Protein AF-A0A150PBJ7-F1 (afdb_monomer_lite)

Structure (mmCIF, N/CA/C/O backbone):
data_AF-A0A150PBJ7-F1
#
_entry.id   AF-A0A150PBJ7-F1
#
loop_
_atom_site.group_PDB
_atom_site.id
_atom_site.type_symbol
_atom_site.label_atom_id
_atom_site.label_alt_id
_atom_site.label_comp_id
_atom_site.label_asym_id
_atom_site.label_entity_id
_atom_site.label_seq_id
_atom_site.pdbx_PDB_ins_code
_atom_site.Cartn_x
_atom_site.Cartn_y
_atom_site.Cartn_z
_atom_site.occupancy
_atom_site.B_iso_or_equiv
_atom_site.auth_seq_id
_atom_site.auth_comp_id
_atom_site.auth_asym_id
_atom_site.auth_atom_id
_atom_site.pdbx_PDB_model_num
ATOM 1 N N . ARG A 1 1 ? 1.818 -7.984 -18.832 1.00 51.81 1 ARG A N 1
ATOM 2 C CA . ARG A 1 1 ? 1.246 -9.352 -18.862 1.00 51.81 1 ARG A CA 1
ATOM 3 C C . ARG A 1 1 ? 1.728 -10.242 -20.002 1.00 51.81 1 ARG A C 1
ATOM 5 O O . ARG A 1 1 ? 2.233 -11.305 -19.689 1.00 51.81 1 ARG A O 1
ATOM 12 N N . ILE A 1 2 ? 1.579 -9.884 -21.290 1.00 52.47 2 ILE A N 1
ATOM 13 C CA . ILE A 1 2 ? 2.022 -10.787 -22.382 1.00 52.47 2 ILE A CA 1
ATOM 14 C C . ILE A 1 2 ? 3.536 -11.050 -22.308 1.00 52.47 2 ILE A C 1
ATOM 16 O O . ILE A 1 2 ? 3.944 -12.197 -22.386 1.00 52.47 2 ILE A O 1
ATOM 20 N N . LEU A 1 3 ? 4.354 -10.015 -22.086 1.00 49.56 3 LEU A N 1
ATOM 21 C CA . LEU A 1 3 ? 5.815 -10.153 -21.966 1.00 49.56 3 LEU A CA 1
ATOM 22 C C . LEU A 1 3 ? 6.251 -10.906 -20.695 1.00 49.56 3 LEU A C 1
ATOM 24 O O . LEU A 1 3 ? 7.188 -11.695 -20.736 1.00 49.56 3 LEU A O 1
ATOM 28 N N . ASP A 1 4 ? 5.526 -10.722 -19.593 1.00 47.16 4 ASP A N 1
ATOM 29 C CA . ASP A 1 4 ? 5.814 -11.373 -18.304 1.00 47.16 4 ASP A CA 1
ATOM 30 C C . ASP A 1 4 ? 5.471 -12.866 -18.358 1.00 47.16 4 ASP A C 1
ATOM 32 O O . ASP A 1 4 ? 6.216 -13.699 -17.853 1.00 47.16 4 ASP A O 1
ATOM 36 N N . GLY A 1 5 ? 4.400 -13.220 -19.078 1.00 48.44 5 GLY A N 1
ATOM 37 C CA . GLY A 1 5 ? 4.030 -14.606 -19.374 1.00 48.44 5 GLY A CA 1
ATOM 38 C C . GLY A 1 5 ? 5.041 -15.360 -20.247 1.00 48.44 5 GLY A C 1
ATOM 39 O O . GLY A 1 5 ? 4.949 -16.580 -20.342 1.00 48.44 5 GLY A O 1
ATOM 40 N N . TYR A 1 6 ? 6.009 -14.661 -20.852 1.00 53.09 6 TYR A N 1
ATOM 41 C CA . TYR A 1 6 ? 7.124 -15.250 -21.599 1.00 53.09 6 TYR A CA 1
ATOM 42 C C . TYR A 1 6 ? 8.447 -15.303 -20.804 1.00 53.09 6 TYR A C 1
ATOM 44 O O . TYR A 1 6 ? 9.433 -15.826 -21.319 1.00 53.09 6 TYR A O 1
ATOM 52 N N . GLY A 1 7 ? 8.492 -14.798 -19.563 1.00 48.84 7 GLY A N 1
ATOM 53 C CA . GLY A 1 7 ? 9.686 -14.856 -18.707 1.00 48.84 7 GLY A CA 1
ATOM 54 C C . GLY A 1 7 ? 10.755 -13.779 -18.964 1.00 48.84 7 GLY A C 1
ATOM 55 O O . GLY A 1 7 ? 11.888 -13.943 -18.515 1.00 48.84 7 GLY A O 1
ATOM 56 N N . ASP A 1 8 ? 10.435 -12.675 -19.655 1.00 55.75 8 ASP A N 1
ATOM 57 C CA . ASP A 1 8 ? 11.372 -11.553 -19.870 1.00 55.75 8 ASP A CA 1
ATOM 58 C C . ASP A 1 8 ? 11.210 -10.429 -18.823 1.00 55.75 8 ASP A C 1
ATOM 60 O O . ASP A 1 8 ? 10.858 -9.285 -19.128 1.00 55.75 8 ASP A O 1
ATOM 64 N N . GLU A 1 9 ? 11.516 -10.743 -17.560 1.00 56.50 9 GLU A N 1
ATOM 65 C CA . GLU A 1 9 ? 11.548 -9.773 -16.445 1.00 56.50 9 GLU A CA 1
ATOM 66 C C . GLU A 1 9 ? 12.502 -8.589 -16.725 1.00 56.50 9 GLU A C 1
ATOM 68 O O . GLU A 1 9 ? 12.275 -7.442 -16.318 1.00 56.50 9 GLU A O 1
ATOM 73 N N . LYS A 1 10 ? 13.573 -8.840 -17.493 1.00 55.34 10 LYS A N 1
ATOM 74 C CA . LYS A 1 10 ? 14.560 -7.821 -17.881 1.00 55.34 10 LYS A CA 1
ATOM 75 C C . LYS A 1 10 ? 14.003 -6.860 -18.935 1.00 55.34 10 LYS A C 1
ATOM 77 O O . LYS A 1 10 ? 14.319 -5.671 -18.900 1.00 55.34 10 LYS A O 1
ATOM 82 N N . GLY A 1 11 ? 13.178 -7.337 -19.862 1.00 55.97 11 GLY A N 1
ATOM 83 C CA . GLY A 1 11 ? 12.482 -6.525 -20.861 1.00 55.97 11 GLY A CA 1
ATOM 84 C C . GLY A 1 11 ? 11.444 -5.603 -20.244 1.00 55.97 11 GLY A C 1
ATOM 85 O O . GLY A 1 11 ? 11.401 -4.422 -20.597 1.00 55.97 11 GLY A O 1
ATOM 86 N N . ALA A 1 12 ? 10.689 -6.107 -19.267 1.00 55.94 12 ALA A N 1
ATOM 87 C CA . ALA A 1 12 ? 9.765 -5.310 -18.470 1.00 55.94 12 ALA A CA 1
ATOM 88 C C . ALA A 1 12 ? 10.481 -4.187 -17.702 1.00 55.94 12 ALA A C 1
ATOM 90 O O . ALA A 1 12 ? 10.093 -3.022 -17.805 1.00 55.94 12 ALA A O 1
ATOM 91 N N . THR A 1 13 ? 11.590 -4.511 -17.029 1.00 62.16 13 THR A N 1
ATOM 92 C CA . THR A 1 13 ? 12.415 -3.524 -16.312 1.00 62.16 13 THR A CA 1
ATOM 93 C C . THR A 1 13 ? 12.957 -2.441 -17.254 1.00 62.16 13 THR A C 1
ATOM 95 O O . THR A 1 13 ? 12.854 -1.253 -16.958 1.00 62.16 13 THR A O 1
ATOM 98 N N . ARG A 1 14 ? 13.467 -2.813 -18.439 1.00 64.31 14 ARG A N 1
ATOM 99 C CA . ARG A 1 14 ? 13.959 -1.846 -19.442 1.00 64.31 14 ARG A CA 1
ATOM 100 C C . ARG A 1 14 ? 12.850 -0.970 -20.026 1.00 64.31 14 ARG A C 1
ATOM 102 O O . ARG A 1 14 ? 13.089 0.194 -20.339 1.00 64.31 14 ARG A O 1
ATOM 109 N N . ALA A 1 15 ? 11.655 -1.520 -20.233 1.00 59.94 15 ALA A N 1
ATOM 110 C CA . ALA A 1 15 ? 10.507 -0.745 -20.700 1.00 59.94 15 ALA A CA 1
ATOM 111 C C . ALA A 1 15 ? 10.092 0.299 -19.655 1.00 59.94 15 ALA A C 1
ATOM 113 O O . ALA A 1 15 ? 9.879 1.456 -20.014 1.00 59.94 15 ALA A O 1
ATOM 114 N N . TYR A 1 16 ? 10.096 -0.089 -18.378 1.00 58.84 16 TYR A N 1
ATOM 115 C CA . TYR A 1 16 ? 9.870 0.814 -17.256 1.00 58.84 16 TYR A CA 1
ATOM 116 C C . TYR A 1 16 ? 10.941 1.915 -17.165 1.00 58.84 16 TYR A C 1
ATOM 118 O O . TYR A 1 16 ? 10.605 3.091 -17.079 1.00 58.84 16 TYR A O 1
ATOM 126 N N . GLU A 1 17 ? 12.231 1.577 -17.271 1.00 67.00 17 GLU A N 1
ATOM 127 C CA . GLU A 1 17 ? 13.318 2.571 -17.239 1.00 67.00 17 GLU A CA 1
ATOM 128 C C . GLU A 1 17 ? 13.230 3.596 -18.379 1.00 67.00 17 GLU A C 1
ATOM 130 O O . GLU A 1 17 ? 13.488 4.781 -18.165 1.00 67.00 17 GLU A O 1
ATOM 135 N N . ARG A 1 18 ? 12.818 3.167 -19.580 1.00 60.56 18 ARG A N 1
ATOM 136 C CA . ARG A 1 18 ? 12.607 4.070 -20.723 1.00 60.56 18 ARG A CA 1
ATOM 137 C C . ARG A 1 18 ? 11.383 4.963 -20.548 1.00 60.56 18 ARG A C 1
ATOM 139 O O . ARG A 1 18 ? 11.462 6.144 -20.872 1.00 60.56 18 ARG A O 1
ATOM 146 N N . ALA A 1 19 ? 10.279 4.424 -20.031 1.00 54.78 19 ALA A N 1
ATOM 147 C CA . ALA A 1 19 ? 9.097 5.219 -19.710 1.00 54.78 19 ALA A CA 1
ATOM 148 C C . ALA A 1 19 ? 9.426 6.271 -18.637 1.00 54.78 19 ALA A C 1
ATOM 150 O O . ALA A 1 19 ? 9.137 7.448 -18.819 1.00 54.78 19 ALA A O 1
ATOM 151 N N . PHE A 1 20 ? 10.153 5.879 -17.587 1.00 52.09 20 PHE A N 1
ATOM 152 C CA . PHE A 1 20 ? 10.597 6.777 -16.520 1.00 52.09 20 PHE A CA 1
ATOM 153 C C . PHE A 1 20 ? 11.496 7.916 -17.034 1.00 52.09 20 PHE A C 1
ATOM 155 O O . PHE A 1 20 ? 11.343 9.062 -16.622 1.00 52.09 20 PHE A O 1
ATOM 162 N N . ALA A 1 21 ? 12.402 7.628 -17.976 1.00 60.28 21 ALA A N 1
ATOM 163 C CA . ALA A 1 21 ? 13.262 8.642 -18.591 1.00 60.28 21 ALA A CA 1
ATOM 164 C C . ALA A 1 21 ? 12.495 9.653 -19.468 1.00 60.28 21 ALA A C 1
ATOM 166 O O . ALA A 1 21 ? 12.917 10.801 -19.580 1.00 60.28 21 ALA A O 1
ATOM 167 N N . LEU A 1 22 ? 11.377 9.244 -20.076 1.00 50.91 22 LEU A N 1
ATOM 168 C CA . LEU A 1 22 ? 10.532 10.112 -20.907 1.00 50.91 22 LEU A CA 1
ATOM 169 C C . LEU A 1 22 ? 9.576 10.978 -20.074 1.00 50.91 22 LEU A C 1
ATOM 171 O O . LEU A 1 22 ? 9.229 12.080 -20.486 1.00 50.91 22 LEU A O 1
ATOM 175 N N . VAL A 1 23 ? 9.185 10.492 -18.896 1.00 47.53 23 VAL A N 1
ATOM 176 C CA . VAL A 1 23 ? 8.188 11.113 -18.012 1.00 47.53 23 VAL A CA 1
ATOM 177 C C . VAL A 1 23 ? 8.798 12.126 -17.023 1.00 47.53 23 VAL A C 1
ATOM 179 O O . VAL A 1 23 ? 8.085 12.915 -16.408 1.00 47.53 23 VAL A O 1
ATOM 182 N N . ALA A 1 24 ? 10.130 12.193 -16.916 1.00 51.88 24 ALA A N 1
ATOM 183 C CA . ALA A 1 24 ? 10.858 13.074 -15.991 1.00 51.88 24 ALA A CA 1
ATOM 184 C C . ALA A 1 24 ? 10.593 14.593 -16.146 1.00 51.88 24 ALA A C 1
ATOM 186 O O . ALA A 1 24 ? 11.070 15.375 -15.325 1.00 51.88 24 ALA A O 1
ATOM 187 N N . ALA A 1 25 ? 9.834 15.018 -17.162 1.00 48.00 25 ALA A N 1
ATOM 188 C CA . ALA A 1 25 ? 9.419 16.403 -17.378 1.00 48.00 25 ALA A CA 1
ATOM 189 C C . ALA A 1 25 ? 8.019 16.749 -16.814 1.00 48.00 25 ALA A C 1
ATOM 191 O O . ALA A 1 25 ? 7.650 17.923 -16.826 1.00 48.00 25 ALA A O 1
ATOM 192 N N . GLU A 1 26 ? 7.249 15.777 -16.298 1.00 54.09 26 GLU A N 1
ATOM 193 C CA . GLU A 1 26 ? 5.880 15.986 -15.798 1.00 54.09 26 GLU A CA 1
ATOM 194 C C . GLU A 1 26 ? 5.648 15.321 -14.420 1.00 54.09 26 GLU A C 1
ATOM 196 O O . GLU A 1 26 ? 5.422 14.112 -14.337 1.00 54.09 26 GLU A O 1
ATOM 201 N N . PRO A 1 27 ? 5.653 16.091 -13.311 1.00 57.97 27 PRO A N 1
ATOM 202 C CA . PRO A 1 27 ? 5.557 15.545 -11.951 1.00 57.97 27 PRO A CA 1
ATOM 203 C C . PRO A 1 27 ? 4.347 14.628 -11.668 1.00 57.97 27 PRO A C 1
ATOM 205 O O . PRO A 1 27 ? 4.553 13.587 -11.044 1.00 57.97 27 PRO A O 1
ATOM 208 N N . PRO A 1 28 ? 3.114 14.912 -12.150 1.00 60.34 28 PRO A N 1
ATOM 209 C CA . PRO A 1 28 ? 1.970 14.016 -11.933 1.00 60.34 28 PRO A CA 1
ATOM 210 C C . PRO A 1 28 ? 2.138 12.643 -12.596 1.00 60.34 28 PRO A C 1
ATOM 212 O O . PRO A 1 28 ? 1.668 11.626 -12.091 1.00 60.34 28 PRO A O 1
ATOM 215 N N . GLN A 1 29 ? 2.840 12.593 -13.728 1.00 76.06 29 GLN A N 1
ATOM 216 C CA . GLN A 1 29 ? 3.085 11.345 -14.438 1.00 76.06 29 GLN A CA 1
ATOM 217 C C . GLN A 1 29 ? 4.160 10.496 -13.732 1.00 76.06 29 GLN A C 1
ATOM 219 O O . GLN A 1 29 ? 4.119 9.265 -13.804 1.00 76.06 29 GLN A O 1
ATOM 224 N N . LEU A 1 30 ? 5.092 11.121 -12.999 1.00 82.31 30 LEU A N 1
ATOM 225 C CA . LEU A 1 30 ? 6.084 10.412 -12.181 1.00 82.31 30 LEU A CA 1
ATOM 226 C C . LEU A 1 30 ? 5.453 9.703 -10.974 1.00 82.31 30 LEU A C 1
ATOM 228 O O . LEU A 1 30 ? 5.848 8.575 -10.678 1.00 82.31 30 LEU A O 1
ATOM 232 N N . GLY A 1 31 ? 4.459 10.325 -10.329 1.00 88.56 31 GLY A N 1
ATOM 233 C CA . GLY A 1 31 ? 3.623 9.719 -9.282 1.00 88.56 31 GLY A CA 1
ATOM 234 C C . GLY A 1 31 ? 2.966 8.424 -9.738 1.00 88.56 31 GLY A C 1
ATOM 235 O O . GLY A 1 31 ? 3.255 7.344 -9.216 1.00 88.56 31 GLY A O 1
ATOM 236 N N . ALA A 1 32 ? 2.178 8.519 -10.810 1.00 89.44 32 ALA A N 1
ATOM 237 C CA . ALA A 1 32 ? 1.510 7.371 -11.414 1.00 89.44 32 ALA A CA 1
ATOM 238 C C . ALA A 1 32 ? 2.495 6.273 -11.857 1.00 89.44 32 ALA A C 1
ATOM 240 O O . ALA A 1 32 ? 2.246 5.092 -11.628 1.00 89.44 32 ALA A O 1
ATOM 241 N N . THR A 1 33 ? 3.638 6.651 -12.440 1.00 91.12 33 THR A N 1
ATOM 242 C CA . THR A 1 33 ? 4.677 5.693 -12.859 1.00 91.12 33 THR A CA 1
ATOM 243 C C . THR A 1 33 ? 5.283 4.960 -11.661 1.00 91.12 33 THR A C 1
ATOM 245 O O . THR A 1 33 ? 5.490 3.749 -11.711 1.00 91.12 33 THR A O 1
ATOM 248 N N . MET A 1 34 ? 5.555 5.675 -10.566 1.00 96.19 34 MET A N 1
ATOM 249 C CA . MET A 1 34 ? 6.065 5.072 -9.337 1.00 96.19 34 MET A CA 1
ATOM 250 C C . MET A 1 34 ? 5.054 4.083 -8.750 1.00 96.19 34 MET A C 1
ATOM 252 O O . MET A 1 34 ? 5.434 2.955 -8.433 1.00 96.19 34 MET A O 1
ATOM 256 N N . LEU A 1 35 ? 3.776 4.467 -8.668 1.00 96.62 35 LEU A N 1
ATOM 257 C CA . LEU A 1 35 ? 2.712 3.590 -8.178 1.00 96.62 35 LEU A CA 1
ATOM 258 C C . LEU A 1 35 ? 2.548 2.342 -9.050 1.00 96.62 35 LEU A C 1
ATOM 260 O O . LEU A 1 35 ? 2.463 1.243 -8.507 1.00 96.62 35 LEU A O 1
ATOM 264 N N . ASP A 1 36 ? 2.582 2.475 -10.376 1.00 95.25 36 ASP A N 1
ATOM 265 C CA . ASP A 1 36 ? 2.529 1.326 -11.288 1.00 95.25 36 ASP A CA 1
ATOM 266 C C . ASP A 1 36 ? 3.685 0.344 -11.028 1.00 95.25 36 ASP A C 1
ATOM 268 O O . ASP A 1 36 ? 3.462 -0.855 -10.844 1.00 95.25 36 ASP A O 1
ATOM 272 N N . ALA A 1 37 ? 4.920 0.842 -10.890 1.00 96.56 37 ALA A N 1
ATOM 273 C CA . ALA A 1 37 ? 6.065 -0.012 -10.573 1.00 96.56 37 ALA A CA 1
ATOM 274 C C . ALA A 1 37 ? 5.966 -0.691 -9.208 1.00 96.56 37 ALA A C 1
ATOM 276 O O . ALA A 1 37 ? 6.264 -1.881 -9.101 1.00 96.56 37 ALA A O 1
ATOM 277 N N . VAL A 1 38 ? 5.592 0.046 -8.158 1.00 98.19 38 VAL A N 1
ATOM 278 C CA . VAL A 1 38 ? 5.464 -0.536 -6.815 1.00 98.19 38 VAL A CA 1
ATOM 279 C C . VAL A 1 38 ? 4.328 -1.558 -6.790 1.00 98.19 38 VAL A C 1
ATOM 281 O O . VAL A 1 38 ? 4.503 -2.641 -6.233 1.00 98.19 38 VAL A O 1
ATOM 284 N N . GLY A 1 39 ? 3.192 -1.255 -7.419 1.00 97.31 39 GLY A N 1
ATOM 285 C CA . GLY A 1 39 ? 2.042 -2.149 -7.516 1.00 97.31 39 GLY A CA 1
ATOM 286 C C . GLY A 1 39 ? 2.365 -3.434 -8.278 1.00 97.31 39 GLY A C 1
ATOM 287 O O . GLY A 1 39 ? 2.068 -4.533 -7.808 1.00 97.31 39 GLY A O 1
ATOM 288 N N . ARG A 1 40 ? 3.062 -3.323 -9.410 1.00 96.19 40 ARG A N 1
ATOM 289 C CA . ARG A 1 40 ? 3.544 -4.480 -10.166 1.00 96.19 40 ARG A CA 1
ATOM 290 C C . ARG A 1 40 ? 4.519 -5.330 -9.353 1.00 96.19 40 ARG A C 1
ATOM 292 O O . ARG A 1 40 ? 4.337 -6.541 -9.246 1.00 96.19 40 ARG A O 1
ATOM 299 N N . ALA A 1 41 ? 5.506 -4.697 -8.725 1.00 97.25 41 ALA A N 1
ATOM 300 C CA . ALA A 1 41 ? 6.473 -5.378 -7.875 1.00 97.25 41 ALA A CA 1
ATOM 301 C C . ALA A 1 41 ? 5.809 -6.053 -6.658 1.00 97.25 41 ALA A C 1
A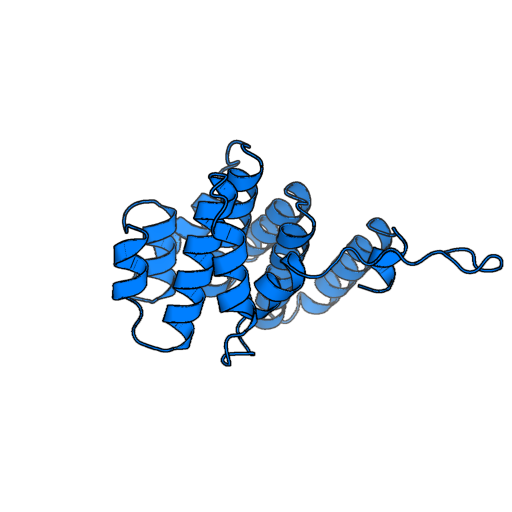TOM 303 O O . ALA A 1 41 ? 6.240 -7.121 -6.230 1.00 97.25 41 ALA A O 1
ATOM 304 N N . LEU A 1 42 ? 4.728 -5.477 -6.123 1.00 97.19 42 LEU A N 1
ATOM 305 C CA . LEU A 1 42 ? 3.911 -6.091 -5.076 1.00 97.19 42 LEU A CA 1
ATOM 306 C C . LEU A 1 42 ? 3.245 -7.389 -5.560 1.00 97.19 42 LEU A C 1
ATOM 308 O O . LEU A 1 42 ? 3.274 -8.385 -4.836 1.00 97.19 42 LEU A O 1
ATOM 312 N N . VAL A 1 43 ? 2.676 -7.393 -6.769 1.00 95.44 43 VAL A N 1
ATOM 313 C CA . VAL A 1 43 ? 2.064 -8.588 -7.382 1.00 95.44 43 VAL A CA 1
ATOM 314 C C . VAL A 1 43 ? 3.119 -9.661 -7.664 1.00 95.44 43 VAL A C 1
ATOM 316 O O . VAL A 1 43 ? 2.919 -10.823 -7.318 1.00 95.44 43 VAL A O 1
ATOM 319 N N . GLU A 1 44 ? 4.259 -9.270 -8.235 1.00 94.94 44 GLU A N 1
ATOM 320 C CA . GLU A 1 44 ? 5.374 -10.164 -8.590 1.00 94.94 44 GLU A CA 1
ATOM 321 C C . GLU A 1 44 ? 6.224 -10.583 -7.373 1.00 94.94 44 GLU A C 1
ATOM 323 O O . GLU A 1 44 ? 7.087 -11.452 -7.476 1.00 94.94 44 GLU A O 1
ATOM 328 N N . ARG A 1 45 ? 5.964 -9.996 -6.197 1.00 96.44 45 ARG A N 1
ATOM 329 C CA . ARG A 1 45 ? 6.742 -10.162 -4.957 1.00 96.44 45 ARG A CA 1
ATOM 330 C C . ARG A 1 45 ? 8.221 -9.740 -5.082 1.00 96.44 45 ARG A C 1
ATOM 332 O O . ARG A 1 45 ? 9.059 -10.210 -4.310 1.00 96.44 45 ARG A O 1
ATOM 339 N N . ASP A 1 46 ? 8.541 -8.808 -5.982 1.00 97.75 46 ASP A N 1
ATOM 340 C CA . ASP A 1 46 ? 9.884 -8.235 -6.179 1.00 97.75 46 ASP A CA 1
ATOM 341 C C . ASP A 1 46 ? 10.137 -7.054 -5.220 1.00 97.75 46 ASP A C 1
ATOM 343 O O . ASP A 1 46 ? 9.991 -5.872 -5.547 1.00 97.75 46 ASP A O 1
ATOM 347 N N . LEU A 1 47 ? 10.539 -7.371 -3.987 1.00 98.00 47 LEU A N 1
ATOM 348 C CA . LEU A 1 47 ? 10.842 -6.357 -2.972 1.00 98.00 47 LEU A CA 1
ATOM 349 C C . LEU A 1 47 ? 11.962 -5.376 -3.381 1.00 98.00 47 LEU A C 1
ATOM 351 O O . LEU A 1 47 ? 11.802 -4.172 -3.145 1.00 98.00 47 LEU A O 1
ATOM 355 N N . PRO A 1 48 ? 13.084 -5.815 -3.989 1.00 97.81 48 PRO A N 1
ATOM 356 C CA . PRO A 1 48 ? 14.087 -4.895 -4.516 1.00 97.81 48 PRO A CA 1
ATOM 357 C C . PRO A 1 48 ? 13.527 -3.868 -5.509 1.00 97.81 48 PRO A C 1
ATOM 359 O O . PRO A 1 48 ? 13.879 -2.691 -5.405 1.00 97.81 48 PRO A O 1
ATOM 362 N N . ALA A 1 49 ? 12.674 -4.269 -6.457 1.00 96.81 49 ALA A N 1
ATOM 363 C CA . ALA A 1 49 ? 12.054 -3.332 -7.396 1.00 96.81 49 ALA A CA 1
ATOM 364 C C . ALA A 1 49 ? 11.123 -2.342 -6.690 1.00 96.81 49 ALA A C 1
ATOM 366 O O . ALA A 1 49 ? 11.252 -1.135 -6.912 1.00 96.81 49 ALA A O 1
ATOM 367 N N . ALA A 1 50 ? 10.272 -2.829 -5.782 1.00 98.19 50 ALA A N 1
ATOM 368 C CA . ALA A 1 50 ? 9.343 -1.991 -5.027 1.00 98.19 50 ALA A CA 1
ATOM 369 C C . ALA A 1 50 ? 10.082 -0.903 -4.220 1.00 98.19 50 ALA A C 1
ATOM 371 O O . ALA A 1 50 ? 9.773 0.286 -4.321 1.00 98.19 50 ALA A O 1
ATOM 372 N N . ARG A 1 51 ? 11.137 -1.287 -3.484 1.00 98.31 51 ARG A N 1
ATOM 373 C CA . ARG A 1 51 ? 11.976 -0.349 -2.715 1.00 98.31 51 ARG A CA 1
ATOM 374 C C . ARG A 1 51 ? 12.683 0.665 -3.608 1.00 98.31 51 ARG A C 1
ATOM 376 O O . ARG A 1 51 ? 12.713 1.849 -3.277 1.00 98.31 51 ARG A O 1
ATOM 383 N N . ARG A 1 52 ? 13.244 0.232 -4.746 1.00 97.88 52 ARG A N 1
ATOM 384 C CA . ARG A 1 52 ? 13.910 1.140 -5.699 1.00 97.88 52 ARG A CA 1
ATOM 385 C C . ARG A 1 52 ? 12.942 2.179 -6.261 1.00 97.88 52 ARG A C 1
ATOM 387 O O . ARG A 1 52 ? 13.307 3.350 -6.325 1.00 97.88 52 ARG A O 1
ATOM 394 N N . ALA A 1 53 ? 11.739 1.767 -6.659 1.00 97.56 53 ALA A N 1
ATOM 395 C CA . ALA A 1 53 ? 10.730 2.671 -7.203 1.00 97.56 53 ALA A CA 1
ATOM 396 C C . ALA A 1 53 ? 10.280 3.707 -6.162 1.00 97.56 53 ALA A C 1
ATOM 398 O O . ALA A 1 53 ? 10.346 4.906 -6.434 1.00 97.56 53 ALA A O 1
ATOM 399 N N . LEU A 1 54 ? 9.945 3.270 -4.942 1.00 98.25 54 LEU A N 1
ATOM 400 C CA . LEU A 1 54 ? 9.555 4.181 -3.864 1.00 98.25 54 LEU A CA 1
ATOM 401 C C . LEU A 1 54 ? 10.690 5.140 -3.477 1.00 98.25 54 LEU A C 1
ATOM 403 O O . LEU A 1 54 ? 10.456 6.331 -3.285 1.00 98.25 54 LEU A O 1
ATOM 407 N N . LYS A 1 55 ? 11.936 4.652 -3.410 1.00 97.62 55 LYS A N 1
ATOM 408 C CA . LYS A 1 55 ? 13.102 5.496 -3.118 1.00 97.62 55 LYS A CA 1
ATOM 409 C C . LYS A 1 55 ? 13.280 6.600 -4.161 1.00 97.62 55 LYS A C 1
ATOM 411 O O . LYS A 1 55 ? 13.508 7.741 -3.776 1.00 97.62 55 LYS A O 1
ATOM 416 N N . ARG A 1 56 ? 13.118 6.287 -5.453 1.00 95.69 56 ARG A N 1
ATOM 417 C CA . ARG A 1 56 ? 13.133 7.302 -6.521 1.00 95.69 56 ARG A CA 1
ATOM 418 C C . ARG A 1 56 ? 12.005 8.318 -6.348 1.00 95.69 56 ARG A C 1
ATOM 420 O O . ARG A 1 56 ? 12.236 9.500 -6.561 1.00 95.69 56 ARG A O 1
ATOM 427 N N . GLY A 1 57 ? 10.817 7.876 -5.931 1.00 95.50 57 GLY A N 1
ATOM 428 C CA . GLY A 1 57 ? 9.706 8.778 -5.626 1.00 95.50 57 GLY A CA 1
ATOM 429 C C . GLY A 1 57 ? 10.014 9.741 -4.477 1.00 95.50 57 GLY A C 1
ATOM 430 O O . GLY A 1 57 ? 9.764 10.939 -4.586 1.00 95.50 57 GLY A O 1
ATOM 431 N N . LEU A 1 58 ? 10.630 9.241 -3.403 1.00 95.94 58 LEU A N 1
ATOM 432 C CA . LEU A 1 58 ? 11.088 10.071 -2.284 1.00 95.94 58 LEU A CA 1
ATOM 433 C C . LEU A 1 58 ? 12.160 11.081 -2.720 1.00 95.94 58 LEU A C 1
ATOM 435 O O . LEU A 1 58 ? 12.091 12.248 -2.351 1.00 95.94 58 LEU A O 1
ATOM 439 N N . GLU A 1 59 ? 13.141 10.647 -3.515 1.00 94.88 59 GLU A N 1
ATOM 440 C CA . GLU A 1 59 ? 14.213 11.510 -4.039 1.00 94.88 59 GLU A CA 1
ATOM 441 C C . GLU A 1 59 ? 13.685 12.583 -5.002 1.00 94.88 59 GLU A C 1
ATOM 443 O O . GLU A 1 59 ? 14.211 13.694 -5.031 1.00 94.88 59 GLU A O 1
ATOM 448 N N . ALA A 1 60 ? 12.627 12.273 -5.754 1.00 92.62 60 ALA A N 1
ATOM 449 C CA . ALA A 1 60 ? 11.943 13.211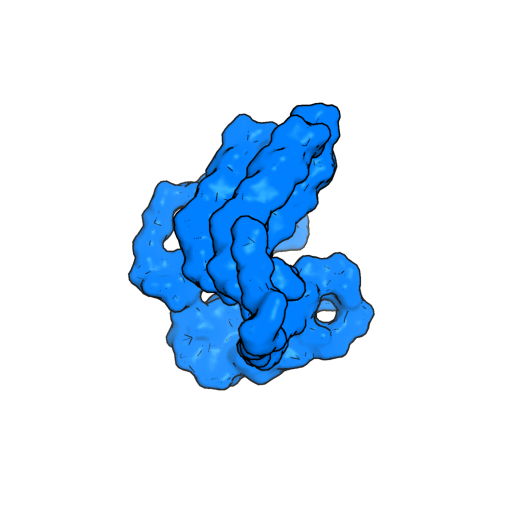 -6.639 1.00 92.62 60 ALA A CA 1
ATOM 450 C C . ALA A 1 60 ? 10.936 14.123 -5.913 1.00 92.62 60 ALA A C 1
ATOM 452 O O . ALA A 1 60 ? 10.346 14.987 -6.558 1.00 92.62 60 ALA A O 1
ATOM 453 N N . ASN A 1 61 ? 10.747 13.951 -4.597 1.00 92.06 61 ASN A N 1
ATOM 454 C CA . ASN A 1 61 ? 9.789 14.704 -3.785 1.00 92.06 61 ASN A CA 1
ATOM 455 C C . ASN A 1 61 ? 8.376 14.716 -4.401 1.00 92.06 61 ASN A C 1
ATOM 457 O O . ASN A 1 61 ? 7.775 15.777 -4.585 1.00 92.06 61 ASN A O 1
ATOM 461 N N . LEU A 1 62 ? 7.893 13.524 -4.774 1.00 93.12 62 LEU A N 1
ATOM 462 C CA . LEU A 1 62 ? 6.542 13.326 -5.309 1.00 93.12 62 LEU A CA 1
ATOM 463 C C . LEU A 1 62 ? 5.461 13.705 -4.287 1.00 93.12 62 LEU A C 1
ATOM 465 O O . LEU A 1 62 ? 5.750 13.937 -3.111 1.00 93.12 62 LEU A O 1
ATOM 469 N N . ASP A 1 63 ? 4.214 13.768 -4.756 1.00 93.38 63 ASP A N 1
ATOM 470 C CA . ASP A 1 63 ? 3.065 14.107 -3.921 1.00 93.38 63 ASP A CA 1
ATOM 471 C C . ASP A 1 63 ? 2.938 13.180 -2.695 1.00 93.38 63 ASP A C 1
ATOM 473 O O . ASP A 1 63 ? 3.248 11.986 -2.752 1.00 93.38 63 ASP A O 1
ATOM 477 N N . GLU A 1 64 ? 2.491 13.745 -1.568 1.00 94.38 64 GLU A N 1
ATOM 478 C CA . GLU A 1 64 ? 2.365 13.024 -0.295 1.00 94.38 64 GLU A CA 1
ATOM 479 C C . GLU A 1 64 ? 1.404 11.831 -0.422 1.00 94.38 64 GLU A C 1
ATOM 481 O O . GLU A 1 64 ? 1.676 10.776 0.150 1.00 94.38 64 GLU A O 1
ATOM 486 N N . GLU A 1 65 ? 0.313 11.955 -1.188 1.00 94.00 65 GLU A N 1
ATOM 487 C CA . GLU A 1 65 ? -0.658 10.871 -1.363 1.00 94.00 65 GLU A CA 1
ATOM 488 C C . GLU A 1 65 ? -0.051 9.690 -2.126 1.00 94.00 65 GLU A C 1
ATOM 490 O O . GLU A 1 65 ? -0.158 8.547 -1.670 1.00 94.00 65 GLU A O 1
ATOM 495 N N . ASP A 1 66 ? 0.661 9.959 -3.224 1.00 96.00 66 ASP A N 1
ATOM 496 C CA . ASP A 1 66 ? 1.352 8.927 -4.003 1.00 96.00 66 ASP A CA 1
ATOM 497 C C . ASP A 1 66 ? 2.389 8.196 -3.142 1.00 96.00 66 ASP A C 1
ATOM 499 O O . ASP A 1 66 ? 2.452 6.962 -3.118 1.00 96.00 66 ASP A O 1
ATOM 503 N N . LEU A 1 67 ? 3.192 8.944 -2.379 1.00 97.50 67 LEU A N 1
ATOM 504 C CA . LEU A 1 67 ? 4.198 8.368 -1.487 1.00 97.50 67 LEU A CA 1
ATOM 505 C C . LEU A 1 67 ? 3.573 7.491 -0.399 1.00 97.50 67 LEU A C 1
ATOM 507 O O . LEU A 1 67 ? 4.124 6.431 -0.091 1.00 97.50 67 LEU A O 1
ATOM 511 N N . VAL A 1 68 ? 2.420 7.879 0.151 1.00 97.88 68 VAL A N 1
ATOM 512 C CA . VAL A 1 68 ? 1.696 7.060 1.131 1.00 97.88 68 VAL A CA 1
ATOM 513 C C . VAL A 1 68 ? 1.262 5.734 0.514 1.00 97.88 68 VAL A C 1
ATOM 515 O O . VAL A 1 68 ? 1.546 4.688 1.100 1.00 97.88 68 VAL A O 1
ATOM 518 N N . TYR A 1 69 ? 0.637 5.738 -0.666 1.00 98.00 69 TYR A N 1
ATOM 519 C CA . TYR A 1 69 ? 0.213 4.495 -1.322 1.00 98.00 69 TYR A CA 1
ATOM 520 C C . TYR A 1 69 ? 1.398 3.582 -1.657 1.00 98.00 69 TYR A C 1
ATOM 522 O O . TYR A 1 69 ? 1.395 2.402 -1.292 1.00 98.00 69 TYR A O 1
ATOM 530 N N . GLY A 1 70 ? 2.467 4.131 -2.243 1.00 98.00 70 GLY A N 1
ATOM 531 C CA . GLY A 1 70 ? 3.692 3.372 -2.502 1.00 98.00 70 GLY A CA 1
ATOM 532 C C . GLY A 1 70 ? 4.321 2.818 -1.215 1.00 98.00 70 GLY A C 1
ATOM 533 O O . GLY A 1 70 ? 4.721 1.652 -1.156 1.00 98.00 70 GLY A O 1
ATOM 534 N N . GLY A 1 71 ? 4.352 3.621 -0.148 1.00 98.31 71 GLY A N 1
ATOM 535 C CA . GLY A 1 71 ? 4.829 3.229 1.178 1.00 98.31 71 GLY A CA 1
ATOM 536 C C . GLY A 1 71 ? 4.032 2.079 1.791 1.00 98.31 71 GLY A C 1
ATOM 537 O O . GLY A 1 71 ? 4.627 1.122 2.293 1.00 98.31 71 GLY A O 1
ATOM 538 N N . LEU A 1 72 ? 2.699 2.123 1.705 1.00 98.44 72 LEU A N 1
ATOM 539 C CA . LEU A 1 72 ? 1.814 1.058 2.187 1.00 98.44 72 LEU A CA 1
ATOM 540 C C . LEU A 1 72 ? 2.120 -0.272 1.500 1.00 98.44 72 LEU A C 1
ATOM 542 O O . LEU A 1 72 ? 2.235 -1.304 2.163 1.00 98.44 72 LEU A O 1
ATOM 546 N N . TRP A 1 73 ? 2.272 -0.256 0.179 1.00 98.62 73 TRP A N 1
ATOM 547 C CA . TRP A 1 73 ? 2.513 -1.464 -0.605 1.00 98.62 73 TRP A CA 1
ATOM 548 C C . TRP A 1 73 ? 3.894 -2.062 -0.348 1.00 98.62 73 TRP A C 1
ATOM 550 O O . TRP A 1 73 ? 3.991 -3.273 -0.142 1.00 98.62 73 TRP A O 1
ATOM 560 N N . VAL A 1 74 ? 4.946 -1.239 -0.256 1.00 98.56 74 VAL A N 1
ATOM 561 C CA . VAL A 1 74 ? 6.282 -1.722 0.138 1.00 98.56 74 VAL A CA 1
ATOM 562 C C . VAL A 1 74 ? 6.241 -2.325 1.543 1.00 98.56 74 VAL A C 1
ATOM 564 O O . VAL A 1 74 ? 6.719 -3.441 1.734 1.00 98.56 74 VAL A O 1
ATOM 567 N N . LEU A 1 75 ? 5.619 -1.646 2.513 1.00 98.12 75 LEU A N 1
ATOM 568 C CA . LEU A 1 75 ? 5.508 -2.145 3.887 1.00 98.12 75 LEU A CA 1
ATOM 569 C C . LEU A 1 75 ? 4.777 -3.495 3.956 1.00 98.12 75 LEU A C 1
ATOM 571 O O . LEU A 1 75 ? 5.191 -4.403 4.678 1.00 98.12 75 LEU A O 1
ATOM 575 N N . LEU A 1 76 ? 3.677 -3.638 3.216 1.00 97.50 76 LEU A N 1
ATOM 576 C CA . LEU A 1 76 ? 2.915 -4.885 3.160 1.00 97.50 76 LEU A CA 1
ATOM 577 C C . LEU A 1 76 ? 3.707 -6.008 2.494 1.00 97.50 76 LEU A C 1
ATOM 579 O O . LEU A 1 76 ? 3.656 -7.145 2.967 1.00 97.50 76 LEU A O 1
ATOM 583 N N . LEU A 1 77 ? 4.473 -5.698 1.447 1.00 97.88 77 LEU A N 1
ATOM 584 C CA . LEU A 1 77 ? 5.352 -6.663 0.801 1.00 97.88 77 LEU A CA 1
ATOM 585 C C . LEU A 1 77 ? 6.449 -7.147 1.757 1.00 97.88 77 LEU A C 1
ATOM 587 O O . LEU A 1 77 ? 6.615 -8.358 1.904 1.00 97.88 77 LEU A O 1
ATOM 591 N N . GLU A 1 78 ? 7.127 -6.228 2.455 1.00 97.81 78 GLU A N 1
ATOM 592 C CA . GLU A 1 78 ? 8.133 -6.532 3.487 1.00 97.81 78 GLU A CA 1
ATOM 593 C C . GLU A 1 78 ? 7.572 -7.485 4.547 1.00 97.81 78 GLU A C 1
ATOM 595 O O . GLU A 1 78 ? 8.151 -8.545 4.804 1.00 97.81 78 GLU A O 1
ATOM 600 N N . ARG A 1 79 ? 6.390 -7.159 5.093 1.00 96.44 79 ARG A N 1
ATOM 601 C CA . ARG A 1 79 ? 5.681 -8.005 6.065 1.00 96.44 79 ARG A CA 1
ATOM 602 C C . ARG A 1 79 ? 5.353 -9.380 5.485 1.00 96.44 79 ARG A C 1
ATOM 604 O O . ARG A 1 79 ? 5.605 -10.384 6.140 1.00 96.44 79 ARG A O 1
ATOM 611 N N . SER A 1 80 ? 4.845 -9.442 4.253 1.00 95.56 80 SER A N 1
ATOM 612 C CA . SER A 1 80 ? 4.467 -10.708 3.603 1.00 95.56 80 SER A CA 1
ATOM 613 C C . SER A 1 80 ? 5.651 -11.616 3.259 1.00 95.56 80 SER A C 1
ATOM 615 O O . SER A 1 80 ? 5.463 -12.802 2.986 1.00 95.56 80 SER A O 1
ATOM 617 N N . LEU A 1 81 ? 6.859 -11.054 3.202 1.00 96.31 81 LEU A N 1
ATOM 618 C CA . LEU A 1 81 ? 8.103 -11.783 2.978 1.00 96.31 81 LEU A CA 1
ATOM 619 C C . LEU A 1 81 ? 8.832 -12.093 4.292 1.00 96.31 81 LEU A C 1
ATOM 621 O O . LEU A 1 81 ? 9.843 -12.788 4.264 1.00 96.31 81 LEU A O 1
ATOM 625 N N . GLY A 1 82 ? 8.349 -11.584 5.432 1.00 95.88 82 GLY A N 1
ATOM 626 C CA . GLY A 1 82 ? 9.026 -11.718 6.722 1.00 95.88 82 GLY A CA 1
ATOM 627 C C . GLY A 1 82 ? 10.392 -11.025 6.763 1.00 95.88 82 GLY A C 1
ATOM 628 O O . GLY A 1 82 ? 11.264 -11.433 7.527 1.00 95.88 82 GLY A O 1
ATOM 629 N N . VAL A 1 83 ? 10.604 -10.005 5.925 1.00 96.81 83 VAL A N 1
ATOM 630 C CA . VAL A 1 83 ? 11.882 -9.292 5.801 1.00 96.81 83 VAL A CA 1
ATOM 631 C C . VAL A 1 83 ? 11.837 -8.005 6.619 1.00 96.81 83 VAL A C 1
ATOM 633 O O . VAL A 1 83 ? 10.838 -7.287 6.619 1.00 96.81 83 VAL A O 1
ATOM 636 N N . ALA A 1 84 ? 12.938 -7.688 7.304 1.00 94.69 84 ALA A N 1
ATOM 637 C CA . ALA A 1 84 ? 13.071 -6.427 8.025 1.00 94.69 84 ALA A CA 1
ATOM 638 C C . ALA A 1 84 ? 12.977 -5.226 7.070 1.00 94.69 84 ALA A C 1
ATOM 640 O O . ALA A 1 84 ? 13.511 -5.248 5.954 1.00 94.69 84 ALA A O 1
ATOM 641 N N . THR A 1 85 ? 12.319 -4.162 7.529 1.00 94.19 85 THR A N 1
ATOM 642 C CA . THR A 1 85 ? 12.228 -2.918 6.763 1.00 94.19 85 THR A CA 1
ATOM 643 C C . THR A 1 85 ? 13.603 -2.272 6.600 1.00 94.19 85 THR A C 1
ATOM 645 O O . THR A 1 85 ? 14.431 -2.320 7.510 1.00 94.19 85 THR A O 1
ATOM 648 N N . ASP A 1 86 ? 13.847 -1.653 5.444 1.00 94.81 86 ASP A N 1
ATOM 649 C CA . ASP A 1 86 ? 15.029 -0.808 5.223 1.00 94.81 86 ASP A CA 1
ATOM 650 C C . ASP A 1 86 ? 14.764 0.675 5.555 1.00 94.81 86 ASP A C 1
ATOM 652 O O . ASP A 1 86 ? 15.616 1.536 5.334 1.00 94.81 86 ASP A O 1
ATOM 656 N N . GLY A 1 87 ? 13.567 0.976 6.074 1.00 95.50 87 GLY A N 1
ATOM 657 C CA . GLY A 1 87 ? 13.123 2.320 6.431 1.00 95.50 87 GLY A CA 1
ATOM 658 C C . GLY A 1 87 ? 12.576 3.143 5.261 1.00 95.50 87 GLY A C 1
ATOM 659 O O . GLY A 1 87 ? 12.077 4.245 5.487 1.00 95.50 87 GLY A O 1
ATOM 660 N N . THR A 1 88 ? 12.617 2.650 4.018 1.00 96.19 88 THR A N 1
ATOM 661 C CA . THR A 1 88 ? 12.094 3.384 2.851 1.00 96.19 88 THR A CA 1
ATOM 662 C C . THR A 1 88 ? 10.584 3.587 2.956 1.00 96.19 88 THR A C 1
ATOM 664 O O . THR A 1 88 ? 10.116 4.714 2.815 1.00 96.19 88 THR A O 1
ATOM 667 N N . ALA A 1 89 ? 9.835 2.529 3.280 1.00 97.25 89 ALA A N 1
ATOM 668 C CA . ALA A 1 89 ? 8.389 2.617 3.479 1.00 97.25 89 ALA A CA 1
ATOM 669 C C . ALA A 1 89 ? 8.015 3.524 4.661 1.00 97.25 89 ALA A C 1
ATOM 671 O O . ALA A 1 89 ? 7.123 4.356 4.534 1.00 97.25 89 ALA A O 1
ATOM 672 N N . GLY A 1 90 ? 8.734 3.412 5.785 1.00 96.94 90 GLY A N 1
ATOM 673 C CA . GLY A 1 90 ? 8.506 4.252 6.966 1.00 96.94 90 GLY A CA 1
ATOM 674 C C . GLY A 1 90 ? 8.620 5.743 6.648 1.00 96.94 90 GLY A C 1
ATOM 675 O O . GLY A 1 90 ? 7.684 6.494 6.899 1.00 96.94 90 GLY A O 1
ATOM 676 N N . ARG A 1 91 ? 9.702 6.153 5.968 1.00 96.50 91 ARG A N 1
ATOM 677 C CA . ARG A 1 91 ? 9.903 7.558 5.570 1.00 96.50 91 ARG A CA 1
ATOM 678 C C . ARG A 1 91 ? 8.781 8.113 4.693 1.00 96.50 91 ARG A C 1
ATOM 680 O O . ARG A 1 91 ? 8.449 9.284 4.830 1.00 96.50 91 ARG A O 1
ATOM 687 N N . ALA A 1 92 ? 8.213 7.295 3.807 1.00 96.88 92 ALA A N 1
ATOM 688 C CA . ALA A 1 92 ? 7.100 7.708 2.954 1.00 96.88 92 ALA A CA 1
ATOM 689 C C . ALA A 1 92 ? 5.783 7.886 3.733 1.00 96.88 92 ALA A C 1
ATOM 691 O O . ALA A 1 92 ? 4.962 8.720 3.371 1.00 96.88 92 ALA A O 1
ATOM 692 N N . LEU A 1 93 ? 5.590 7.126 4.815 1.00 97.25 93 LEU A N 1
ATOM 693 C CA . LEU A 1 93 ? 4.376 7.159 5.638 1.00 97.25 93 LEU A CA 1
ATOM 694 C C . LEU A 1 93 ? 4.431 8.223 6.746 1.00 97.25 93 LEU A C 1
ATOM 696 O O . LEU A 1 93 ? 3.392 8.743 7.159 1.00 97.25 93 LEU A O 1
ATOM 700 N N . ASP A 1 94 ? 5.626 8.545 7.242 1.00 94.38 94 ASP A N 1
ATOM 701 C CA . ASP A 1 94 ? 5.820 9.442 8.387 1.00 94.38 94 ASP A CA 1
ATOM 702 C C . ASP A 1 94 ? 5.301 10.867 8.140 1.00 94.38 94 ASP A C 1
ATOM 704 O O . ASP A 1 94 ? 4.785 11.499 9.066 1.00 94.38 94 ASP A O 1
ATOM 708 N N . SER A 1 95 ? 5.371 11.368 6.902 1.00 84.94 95 SER A N 1
ATOM 709 C CA . SER A 1 95 ? 4.869 12.704 6.535 1.00 84.94 95 SER A CA 1
ATOM 710 C C . SER A 1 95 ? 3.351 12.843 6.714 1.00 84.94 95 SER A C 1
ATOM 712 O O . SER A 1 95 ? 2.861 13.918 7.077 1.00 84.94 95 SER A O 1
ATOM 714 N N . ALA A 1 96 ? 2.605 11.749 6.537 1.00 92.19 96 ALA A N 1
ATOM 715 C CA . ALA A 1 96 ? 1.147 11.748 6.551 1.00 92.19 96 ALA A CA 1
ATOM 716 C C . ALA A 1 96 ? 0.531 11.300 7.890 1.00 92.19 96 ALA A C 1
ATOM 718 O O . ALA A 1 96 ? -0.648 11.552 8.137 1.00 92.19 96 ALA A O 1
ATOM 719 N N . VAL A 1 97 ? 1.296 10.671 8.794 1.00 91.00 97 VAL A N 1
ATOM 720 C CA . VAL A 1 97 ? 0.768 9.932 9.967 1.00 91.00 97 VAL A CA 1
ATOM 721 C C . VAL A 1 97 ? -0.127 10.744 10.921 1.00 91.00 97 VAL A C 1
ATOM 723 O O . VAL A 1 97 ? -0.932 10.170 11.650 1.00 91.00 97 VAL A O 1
ATOM 726 N N . ASN A 1 98 ? 0.013 12.073 10.954 1.00 90.56 98 ASN A N 1
ATOM 727 C CA . ASN A 1 98 ? -0.776 12.960 11.820 1.00 90.56 98 ASN A CA 1
ATOM 728 C C . ASN A 1 98 ? -1.811 13.797 11.042 1.00 90.56 98 ASN A C 1
ATOM 730 O O . ASN A 1 98 ? -2.430 14.699 11.610 1.00 90.56 98 ASN A O 1
ATOM 734 N N . ARG A 1 99 ? -1.995 13.542 9.742 1.00 92.25 99 ARG A N 1
ATOM 735 C CA . ARG A 1 99 ? -2.963 14.258 8.907 1.00 92.25 99 ARG A CA 1
ATOM 736 C C . ARG A 1 99 ? -4.374 13.721 9.141 1.00 92.25 99 ARG A C 1
ATOM 738 O O . ARG A 1 99 ? -4.584 12.530 9.348 1.00 92.25 99 ARG A O 1
ATOM 745 N N . ALA A 1 100 ? -5.366 14.605 9.042 1.00 92.75 100 ALA A N 1
ATOM 746 C CA . ALA A 1 100 ? -6.779 14.231 9.138 1.00 92.75 100 ALA A CA 1
ATOM 747 C C . ALA A 1 100 ? -7.343 13.610 7.839 1.00 92.75 100 ALA A C 1
ATOM 749 O O . ALA A 1 100 ? -8.458 13.069 7.853 1.00 92.75 100 ALA A O 1
ATOM 750 N N . SER A 1 101 ? -6.597 13.690 6.729 1.00 95.50 101 SER A N 1
ATOM 751 C CA . SER A 1 101 ? -6.953 13.119 5.424 1.00 95.50 101 SER A CA 1
ATOM 752 C C . SER A 1 101 ? -7.128 11.597 5.492 1.00 95.50 101 SER A C 1
ATOM 754 O O . SER A 1 101 ? -6.790 10.949 6.484 1.00 95.50 101 SER A O 1
ATOM 756 N N . TRP A 1 102 ? -7.698 11.003 4.443 1.00 96.31 102 TRP A N 1
ATOM 757 C CA . TRP A 1 102 ? -7.810 9.546 4.356 1.00 96.31 102 TRP A CA 1
ATOM 758 C C . TRP A 1 102 ? -6.435 8.866 4.295 1.00 96.31 102 TRP A C 1
ATOM 760 O O . TRP A 1 102 ? -6.175 7.961 5.082 1.00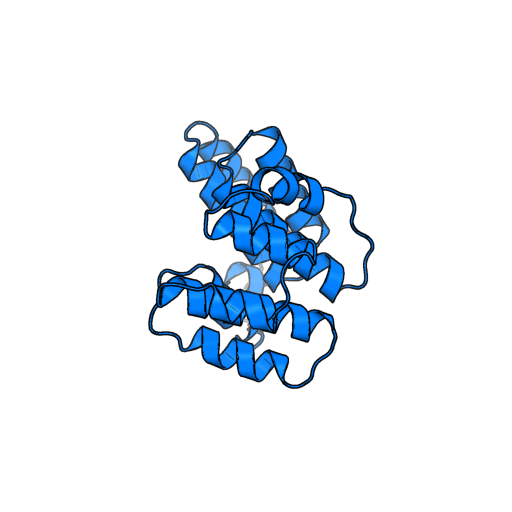 96.31 102 TRP A O 1
ATOM 770 N N . THR A 1 103 ? -5.522 9.382 3.471 1.00 96.06 103 THR A N 1
ATOM 771 C CA . THR A 1 103 ? -4.119 8.941 3.395 1.00 96.06 103 THR A CA 1
ATOM 772 C C . THR A 1 103 ? -3.401 9.050 4.742 1.00 96.06 103 THR A C 1
ATOM 774 O O . THR A 1 103 ? -2.674 8.137 5.127 1.00 96.06 103 THR A O 1
ATOM 777 N N . GLY A 1 104 ? -3.690 10.083 5.542 1.00 97.50 104 GLY A N 1
ATOM 778 C CA . GLY A 1 104 ? -3.179 10.188 6.911 1.00 97.50 104 GLY A CA 1
ATOM 779 C C . GLY A 1 104 ? -3.690 9.093 7.848 1.00 97.50 104 GLY A C 1
ATOM 780 O O . GLY A 1 104 ? -2.924 8.536 8.635 1.00 97.50 104 GLY A O 1
ATOM 781 N N . LYS A 1 105 ? -4.966 8.707 7.721 1.00 98.25 105 LYS A N 1
ATOM 782 C CA . LYS A 1 105 ? -5.534 7.566 8.460 1.00 98.25 105 LYS A CA 1
ATOM 783 C C . LYS A 1 105 ? -4.909 6.239 8.019 1.00 98.25 105 LYS A C 1
ATOM 785 O O . LYS A 1 105 ? -4.602 5.415 8.878 1.00 98.25 105 LYS A O 1
ATOM 790 N N . LEU A 1 106 ? -4.676 6.042 6.720 1.00 98.19 106 LEU A N 1
ATOM 791 C CA . LEU A 1 106 ? -3.961 4.867 6.210 1.00 98.19 106 LEU A CA 1
ATOM 792 C C . LEU A 1 106 ? -2.530 4.800 6.767 1.00 98.19 106 LEU A C 1
ATOM 794 O O . LEU A 1 106 ? -2.112 3.755 7.263 1.00 98.19 106 LEU A O 1
ATOM 798 N N . ALA A 1 107 ? -1.801 5.919 6.771 1.00 98.06 107 ALA A N 1
ATOM 799 C CA . ALA A 1 107 ? -0.458 5.997 7.340 1.00 98.06 107 ALA A CA 1
ATOM 800 C C . ALA A 1 107 ? -0.448 5.743 8.859 1.00 98.06 107 ALA A C 1
ATOM 802 O O . ALA A 1 107 ? 0.419 5.031 9.371 1.00 98.06 107 ALA A O 1
ATOM 803 N N . ALA A 1 108 ? -1.429 6.271 9.595 1.00 97.81 108 ALA A N 1
ATOM 804 C CA . ALA A 1 108 ? -1.601 6.005 11.021 1.00 97.81 108 ALA A CA 1
ATOM 805 C C . ALA A 1 108 ? -1.909 4.525 11.309 1.00 97.81 108 ALA A C 1
ATOM 807 O O . ALA A 1 108 ? -1.341 3.957 12.244 1.00 97.81 108 ALA A O 1
ATOM 808 N N . TRP A 1 109 ? -2.746 3.880 10.492 1.00 98.12 109 TRP A N 1
ATOM 809 C CA . TRP A 1 109 ? -2.992 2.436 10.556 1.00 98.12 109 TRP A CA 1
ATOM 810 C C . TRP A 1 109 ? -1.727 1.622 10.270 1.00 98.12 109 TRP A C 1
ATOM 812 O O . TRP A 1 109 ? -1.379 0.729 11.042 1.00 98.12 109 TRP A O 1
ATOM 822 N N . ALA A 1 110 ? -0.980 1.971 9.223 1.00 96.56 110 ALA A N 1
ATOM 823 C CA . ALA A 1 110 ? 0.257 1.286 8.854 1.00 96.56 110 ALA A CA 1
ATOM 824 C C . ALA A 1 110 ? 1.301 1.303 9.984 1.00 96.56 110 ALA A C 1
ATOM 826 O O . ALA A 1 110 ? 1.995 0.305 10.209 1.00 96.56 110 ALA A O 1
ATOM 827 N N . ASN A 1 111 ? 1.339 2.411 10.730 1.00 94.81 111 ASN A N 1
ATOM 828 C CA . ASN A 1 111 ? 2.169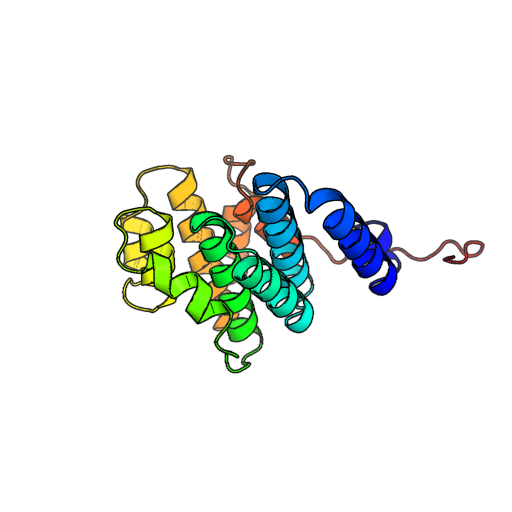 2.631 11.915 1.00 94.81 111 ASN A CA 1
ATOM 829 C C . ASN A 1 111 ? 1.571 2.074 13.225 1.00 94.81 111 ASN A C 1
ATOM 831 O O . ASN A 1 111 ? 2.120 2.309 14.299 1.00 94.81 111 ASN A O 1
ATOM 835 N N . GLY A 1 112 ? 0.444 1.360 13.173 1.00 95.06 112 GLY A N 1
ATOM 836 C CA . GLY A 1 112 ? -0.177 0.723 14.339 1.00 95.06 112 GLY A CA 1
ATOM 837 C C . GLY A 1 112 ? -0.905 1.675 15.293 1.00 95.06 112 GLY A C 1
ATOM 838 O O . GLY A 1 112 ? -1.310 1.255 16.374 1.00 95.06 112 GLY A O 1
ATOM 839 N N . LYS A 1 113 ? -1.105 2.946 14.916 1.00 96.75 113 LYS A N 1
ATOM 840 C CA . LYS A 1 113 ? -1.885 3.915 15.710 1.00 96.75 113 LYS A CA 1
ATOM 841 C C . LYS A 1 113 ? -3.397 3.720 15.562 1.00 96.75 113 LYS A C 1
ATOM 843 O O . LYS A 1 113 ? -4.157 4.180 16.407 1.00 96.75 113 LYS A O 1
ATOM 848 N N . ILE A 1 114 ? -3.830 3.071 14.481 1.00 97.25 114 ILE A N 1
ATOM 849 C CA . ILE A 1 114 ? -5.228 2.738 14.189 1.00 97.25 114 ILE A CA 1
ATOM 850 C C . ILE A 1 114 ? -5.322 1.225 13.989 1.00 97.25 114 ILE A C 1
ATOM 852 O O . ILE A 1 114 ? -4.493 0.640 13.296 1.00 97.25 114 ILE A O 1
ATOM 856 N N . SER A 1 115 ? -6.329 0.591 14.594 1.00 96.81 115 SER A N 1
ATOM 857 C CA . SER A 1 115 ? -6.583 -0.844 14.429 1.00 96.81 115 SER A CA 1
ATOM 858 C C . SER A 1 115 ? -7.274 -1.153 13.093 1.00 96.81 115 SER A C 1
ATOM 860 O O . SER A 1 115 ? -7.940 -0.290 12.522 1.00 96.81 115 SER A O 1
ATOM 862 N N . ASP A 1 116 ? -7.205 -2.401 12.620 1.00 94.00 116 ASP A N 1
ATOM 863 C CA . ASP A 1 116 ? -7.949 -2.852 11.429 1.00 94.00 116 ASP A CA 1
ATOM 864 C C . ASP A 1 116 ? -9.454 -2.553 11.531 1.00 94.00 116 ASP A C 1
ATOM 866 O O . ASP A 1 116 ? -10.088 -2.110 10.571 1.00 94.00 116 ASP A O 1
ATOM 870 N N . ALA A 1 117 ? -10.030 -2.785 12.716 1.00 93.00 117 ALA A N 1
ATOM 871 C CA . ALA A 1 117 ? -11.448 -2.566 12.969 1.00 93.00 117 ALA A CA 1
ATOM 872 C C . ALA A 1 117 ? -11.814 -1.078 12.913 1.00 93.00 117 ALA A C 1
ATOM 874 O O . ALA A 1 117 ? -12.892 -0.727 12.434 1.00 93.00 117 ALA A O 1
ATOM 875 N N . ASP A 1 118 ? -10.932 -0.205 13.397 1.00 96.81 118 ASP A N 1
ATOM 876 C CA . ASP A 1 118 ? -11.186 1.232 13.416 1.00 96.81 118 ASP A CA 1
ATOM 877 C C . ASP A 1 118 ? -10.920 1.881 12.060 1.00 96.81 118 ASP A C 1
ATOM 879 O O . ASP A 1 118 ? -11.671 2.777 11.676 1.00 96.81 118 ASP A O 1
ATOM 883 N N . LEU A 1 119 ? -9.955 1.382 11.277 1.00 97.25 119 LEU A N 1
ATOM 884 C CA . LEU A 1 119 ? -9.730 1.863 9.913 1.00 97.25 119 LEU A CA 1
ATOM 885 C C . LEU A 1 119 ? -11.007 1.745 9.067 1.00 97.25 119 LEU A C 1
ATOM 887 O O . LEU A 1 119 ? -11.407 2.703 8.405 1.00 97.25 119 LEU A O 1
ATOM 891 N N . GLY A 1 120 ? -11.692 0.599 9.150 1.00 94.06 120 GLY A N 1
ATOM 892 C CA . GLY A 1 120 ? -12.954 0.378 8.442 1.00 94.06 120 GLY A CA 1
ATOM 893 C C . GLY A 1 120 ? -14.088 1.310 8.890 1.00 94.06 120 GLY A C 1
ATOM 894 O O . GLY A 1 120 ? -14.891 1.731 8.060 1.00 94.06 120 GLY A O 1
ATOM 895 N N . LYS A 1 121 ? -14.148 1.674 10.179 1.00 96.62 121 LYS A N 1
ATOM 896 C CA . LYS A 1 121 ? -15.159 2.612 10.713 1.00 96.62 121 LYS A CA 1
ATOM 897 C C . LYS A 1 121 ? -14.902 4.058 10.296 1.00 96.62 121 LYS A C 1
ATOM 899 O O . LYS A 1 121 ? -15.844 4.839 10.202 1.00 96.62 121 LYS A O 1
ATOM 904 N N . LEU A 1 122 ? -13.640 4.423 10.080 1.00 96.69 122 LEU A N 1
ATOM 905 C CA . LEU A 1 122 ? -13.246 5.778 9.696 1.00 96.69 122 LEU A CA 1
ATOM 906 C C . LEU A 1 122 ? -13.485 6.084 8.210 1.00 96.69 122 LEU A C 1
ATOM 908 O O . LEU A 1 122 ? -13.421 7.252 7.821 1.00 96.69 122 LEU A O 1
ATOM 912 N N . ALA A 1 123 ? -13.751 5.067 7.389 1.00 94.31 123 ALA A N 1
ATOM 913 C CA . ALA A 1 123 ? -14.048 5.224 5.973 1.00 94.31 123 ALA A CA 1
ATOM 914 C C . ALA A 1 123 ? -15.412 5.902 5.753 1.00 94.31 123 ALA A C 1
ATOM 916 O O . ALA A 1 123 ? -16.466 5.386 6.128 1.00 94.31 123 ALA A O 1
ATOM 917 N N . GLN A 1 124 ? -15.402 7.054 5.090 1.00 93.62 124 GLN A N 1
ATOM 918 C CA . GLN A 1 124 ? -16.571 7.921 4.930 1.00 93.62 124 GLN A CA 1
ATOM 919 C C . GLN A 1 124 ? -17.343 7.651 3.635 1.00 93.62 124 GLN A C 1
ATOM 921 O O . GLN A 1 124 ? -18.546 7.894 3.561 1.00 93.62 124 GLN A O 1
ATOM 926 N N . ASN A 1 125 ? -16.686 7.110 2.609 1.00 89.81 125 ASN A N 1
ATOM 927 C CA . ASN A 1 125 ? -17.298 6.843 1.308 1.00 89.81 125 ASN A CA 1
ATOM 928 C C . ASN A 1 125 ? -17.011 5.414 0.815 1.00 89.81 125 ASN A C 1
ATOM 930 O O . ASN A 1 125 ? -16.328 4.631 1.475 1.00 89.81 125 ASN A O 1
ATOM 934 N N . ALA A 1 126 ? -17.612 5.044 -0.320 1.00 91.12 126 ALA A N 1
ATOM 935 C CA . ALA A 1 126 ? -17.497 3.693 -0.863 1.00 91.12 126 ALA A CA 1
ATOM 936 C C . ALA A 1 126 ? -16.053 3.329 -1.232 1.00 91.12 126 ALA A C 1
ATOM 938 O O . ALA A 1 126 ? -15.640 2.212 -0.938 1.00 91.12 126 ALA A O 1
ATOM 939 N N . ALA A 1 127 ? -15.294 4.267 -1.803 1.00 90.38 127 ALA A N 1
ATOM 940 C CA . ALA A 1 127 ? -13.900 4.053 -2.174 1.00 90.38 127 ALA A CA 1
ATOM 941 C C . ALA A 1 127 ? -13.029 3.758 -0.943 1.00 90.38 127 ALA A C 1
ATOM 943 O O . ALA A 1 127 ? -12.433 2.690 -0.860 1.00 90.38 127 ALA A O 1
ATOM 944 N N . GLN A 1 128 ? -13.110 4.603 0.088 1.00 95.31 128 GLN A N 1
ATOM 945 C CA . GLN A 1 128 ? -12.360 4.427 1.339 1.00 95.31 128 GLN A CA 1
ATOM 946 C C . GLN A 1 128 ? -12.683 3.103 2.039 1.00 95.31 128 GLN A C 1
ATOM 948 O O . GLN A 1 128 ? -11.818 2.472 2.643 1.00 95.31 128 GLN A O 1
ATOM 953 N N . ARG A 1 129 ? -13.938 2.638 1.955 1.00 95.94 129 ARG A N 1
ATOM 954 C CA . ARG A 1 129 ? -14.317 1.326 2.501 1.00 95.94 129 ARG A CA 1
ATOM 955 C C . ARG A 1 129 ? -13.643 0.183 1.744 1.00 95.94 129 ARG A C 1
ATOM 957 O O . ARG A 1 129 ? -13.233 -0.787 2.374 1.00 95.94 129 ARG A O 1
ATOM 964 N N . VAL A 1 130 ? -13.534 0.291 0.421 1.00 95.81 130 VAL A N 1
ATOM 965 C CA . VAL A 1 130 ? -12.861 -0.701 -0.430 1.00 95.81 130 VAL A CA 1
ATOM 966 C C . VAL A 1 130 ? -11.358 -0.703 -0.162 1.00 95.81 130 VAL A C 1
ATOM 968 O O . VAL A 1 130 ? -10.785 -1.773 0.024 1.00 95.81 130 VAL A O 1
ATOM 971 N N . GLU A 1 131 ? -10.736 0.469 -0.043 1.00 96.44 131 GLU A N 1
ATOM 972 C CA . GLU A 1 131 ? -9.327 0.598 0.340 1.00 96.44 131 GLU A CA 1
ATOM 973 C C . GLU A 1 131 ? -9.059 -0.019 1.718 1.00 96.44 131 GLU A C 1
ATOM 975 O O . GLU A 1 131 ? -8.177 -0.860 1.865 1.00 96.44 131 GLU A O 1
ATOM 980 N N . ALA A 1 132 ? -9.867 0.310 2.732 1.00 97.94 132 ALA A N 1
ATOM 981 C CA . ALA A 1 132 ? -9.730 -0.278 4.066 1.00 97.94 132 ALA A CA 1
ATOM 982 C C . ALA A 1 132 ? -9.846 -1.812 4.035 1.00 97.94 132 ALA A C 1
ATOM 984 O O . ALA A 1 132 ? -9.085 -2.517 4.703 1.00 97.94 132 ALA A O 1
ATOM 985 N N . GLN A 1 133 ? -10.778 -2.350 3.241 1.00 97.31 133 GLN A N 1
ATOM 986 C CA . GLN A 1 133 ? -10.915 -3.794 3.041 1.00 97.31 133 GLN A CA 1
ATOM 987 C C . GLN A 1 133 ? -9.681 -4.395 2.363 1.00 97.31 133 GLN A C 1
ATOM 989 O O . GLN A 1 133 ? -9.219 -5.448 2.797 1.00 97.31 133 GLN A O 1
ATOM 994 N N . PHE A 1 134 ? -9.128 -3.731 1.347 1.00 98.19 134 PHE A N 1
ATOM 995 C CA . PHE A 1 134 ? -7.903 -4.163 0.680 1.00 98.19 134 PHE A CA 1
ATOM 996 C C . PHE A 1 134 ? -6.720 -4.206 1.648 1.00 98.19 134 PHE A C 1
ATOM 998 O O . PHE A 1 134 ? -6.104 -5.257 1.821 1.00 98.19 134 PHE A O 1
ATOM 1005 N N . TYR A 1 135 ? -6.440 -3.096 2.331 1.00 98.31 135 TYR A N 1
ATOM 1006 C CA . TYR A 1 135 ? -5.286 -2.971 3.219 1.00 98.31 135 TYR A CA 1
ATOM 1007 C C . TYR A 1 135 ? -5.348 -3.952 4.395 1.00 98.31 135 TYR A C 1
ATOM 1009 O O . TYR A 1 135 ? -4.363 -4.634 4.689 1.00 98.31 135 TYR A O 1
ATOM 1017 N N . THR A 1 136 ? -6.520 -4.121 5.013 1.00 97.81 136 THR A N 1
ATOM 1018 C CA . THR A 1 136 ? -6.702 -5.108 6.092 1.00 97.81 136 THR A CA 1
ATOM 1019 C C . THR A 1 136 ? -6.645 -6.554 5.587 1.00 97.81 136 THR A C 1
ATOM 1021 O O . THR A 1 136 ? -6.111 -7.422 6.278 1.00 97.81 136 THR A O 1
ATOM 1024 N N . ALA A 1 137 ? -7.125 -6.843 4.370 1.00 97.56 137 ALA A N 1
ATOM 1025 C CA . ALA A 1 137 ? -6.966 -8.161 3.754 1.00 97.56 137 ALA A CA 1
ATOM 1026 C C . ALA A 1 137 ? -5.494 -8.477 3.452 1.00 97.56 137 ALA A C 1
ATOM 1028 O O . ALA A 1 137 ? -5.034 -9.579 3.746 1.00 97.56 137 ALA A O 1
ATOM 1029 N N . MET A 1 138 ? -4.736 -7.508 2.938 1.00 97.56 138 MET A N 1
ATOM 1030 C CA . MET A 1 138 ? -3.300 -7.647 2.688 1.00 97.56 138 MET A CA 1
ATOM 1031 C C . MET A 1 138 ? -2.502 -7.850 3.978 1.00 97.56 138 MET A C 1
ATOM 1033 O O . MET A 1 138 ? -1.630 -8.716 4.027 1.00 97.56 138 MET A O 1
ATOM 1037 N N . ALA A 1 139 ? -2.820 -7.113 5.046 1.00 96.75 139 ALA A N 1
ATOM 1038 C CA . ALA A 1 139 ? -2.185 -7.302 6.351 1.00 96.75 139 ALA A CA 1
ATOM 1039 C C . ALA A 1 139 ? -2.454 -8.706 6.919 1.00 96.75 139 ALA A C 1
ATOM 1041 O O . ALA A 1 139 ? -1.532 -9.385 7.370 1.00 96.75 139 ALA A O 1
ATOM 1042 N N . LYS A 1 140 ? -3.699 -9.185 6.812 1.00 96.25 140 LYS A N 1
ATOM 1043 C CA . LYS A 1 140 ? -4.083 -10.562 7.153 1.00 96.25 140 LYS A CA 1
ATOM 1044 C C . LYS A 1 140 ? -3.336 -11.599 6.317 1.00 96.25 140 LYS A C 1
ATOM 1046 O O . LYS A 1 140 ? -2.836 -12.575 6.870 1.00 96.25 140 LYS A O 1
ATOM 1051 N N . LYS A 1 141 ? -3.205 -11.368 5.007 1.00 94.25 141 LYS A N 1
ATOM 1052 C CA . LYS A 1 141 ? -2.441 -12.240 4.104 1.00 94.25 141 LYS A CA 1
ATOM 1053 C C . LYS A 1 141 ? -0.978 -12.327 4.532 1.00 94.25 141 LYS A C 1
ATOM 1055 O O . LYS A 1 141 ? -0.435 -13.423 4.608 1.00 94.25 141 LYS A O 1
ATOM 1060 N N . ALA A 1 142 ? -0.361 -11.193 4.861 1.00 93.00 142 ALA A N 1
ATOM 1061 C CA . ALA A 1 142 ? 1.010 -11.141 5.362 1.00 93.00 142 ALA A CA 1
ATOM 1062 C C . ALA A 1 142 ? 1.183 -11.879 6.703 1.00 93.00 142 ALA A C 1
ATOM 1064 O O . ALA A 1 142 ? 2.239 -12.450 6.949 1.00 93.00 142 ALA A O 1
ATOM 1065 N N . ALA A 1 143 ? 0.142 -11.915 7.538 1.00 93.31 143 ALA A N 1
ATOM 1066 C CA . ALA A 1 143 ? 0.110 -12.679 8.785 1.00 93.31 143 ALA A CA 1
ATOM 1067 C C . ALA A 1 143 ? -0.230 -14.177 8.603 1.00 93.31 143 ALA A C 1
ATOM 1069 O O . ALA A 1 143 ? -0.304 -14.904 9.592 1.00 93.31 143 ALA A O 1
ATOM 1070 N N . GLY A 1 144 ? -0.454 -14.650 7.371 1.00 91.81 144 GLY A N 1
ATOM 1071 C CA . GLY A 1 144 ? -0.795 -16.048 7.086 1.00 91.81 144 GLY A CA 1
ATOM 1072 C C . GLY A 1 144 ? -2.254 -16.433 7.376 1.00 91.81 144 GLY A C 1
ATOM 1073 O O . GLY A 1 144 ? -2.554 -17.617 7.512 1.00 91.81 144 GLY A O 1
ATOM 1074 N N . ASP A 1 145 ? -3.171 -15.465 7.477 1.00 94.62 145 ASP A N 1
ATOM 1075 C CA . ASP A 1 145 ? -4.605 -15.717 7.685 1.00 94.62 145 ASP A CA 1
ATOM 1076 C C . ASP A 1 145 ? -5.230 -16.370 6.434 1.00 94.62 145 ASP A C 1
ATOM 1078 O O . ASP A 1 145 ? -5.252 -15.784 5.348 1.00 94.62 145 ASP A O 1
ATOM 1082 N N . ALA A 1 146 ? -5.780 -17.578 6.593 1.00 88.06 146 ALA A N 1
ATOM 1083 C CA . ALA A 1 146 ? -6.389 -18.351 5.506 1.00 88.06 146 ALA A CA 1
ATOM 1084 C C . ALA A 1 146 ? -7.620 -17.670 4.871 1.00 88.06 146 ALA A C 1
ATOM 1086 O O . ALA A 1 146 ? -7.955 -17.942 3.719 1.00 88.06 146 ALA A O 1
ATOM 1087 N N . GLY A 1 147 ? -8.290 -16.767 5.594 1.00 91.75 147 GLY A N 1
ATOM 1088 C CA . GLY A 1 147 ? -9.430 -15.996 5.096 1.00 91.75 147 GLY A CA 1
ATOM 1089 C C . GLY A 1 147 ? -9.041 -14.738 4.314 1.00 91.75 147 GLY A C 1
ATOM 1090 O O . GLY A 1 147 ? -9.921 -14.009 3.850 1.00 91.75 147 GLY A O 1
ATOM 1091 N N . ALA A 1 148 ? -7.748 -14.435 4.170 1.00 93.06 148 ALA A N 1
ATOM 1092 C CA . ALA A 1 148 ? -7.295 -13.217 3.504 1.00 93.06 148 ALA A CA 1
ATOM 1093 C C . ALA A 1 148 ? -7.643 -13.186 2.005 1.00 93.06 148 ALA A C 1
ATOM 1095 O O . ALA A 1 148 ? -8.104 -12.161 1.499 1.00 93.06 148 ALA A O 1
ATOM 1096 N N . ASP A 1 149 ? -7.511 -14.315 1.308 1.00 92.94 149 ASP A N 1
ATOM 1097 C CA . ASP A 1 149 ? -7.782 -14.392 -0.134 1.00 92.94 149 ASP A CA 1
ATOM 1098 C C . ASP A 1 149 ? 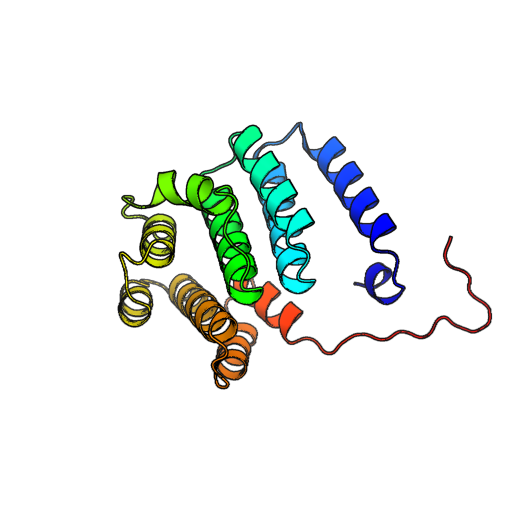-9.273 -14.244 -0.455 1.00 92.94 149 ASP A C 1
ATOM 1100 O O . ASP A 1 149 ? -9.642 -13.680 -1.485 1.00 92.94 149 ASP A O 1
ATOM 1104 N N . GLU A 1 150 ? -10.158 -14.695 0.436 1.00 94.81 150 GLU A N 1
ATOM 1105 C CA . GLU A 1 150 ? -11.596 -14.452 0.299 1.00 94.81 150 GLU A CA 1
ATOM 1106 C C . GLU A 1 150 ? -11.931 -12.961 0.432 1.00 94.81 150 GLU A C 1
ATOM 1108 O O . GLU A 1 150 ? -12.731 -12.429 -0.342 1.00 94.81 150 GLU A O 1
ATOM 1113 N N . ARG A 1 151 ? -11.262 -12.258 1.351 1.00 94.25 151 ARG A N 1
ATOM 1114 C CA . ARG A 1 151 ? -11.422 -10.808 1.523 1.00 94.25 151 ARG A CA 1
ATOM 1115 C C . ARG A 1 151 ? -10.896 -10.036 0.315 1.00 94.25 151 ARG A C 1
ATOM 1117 O O . ARG A 1 151 ? -11.598 -9.160 -0.185 1.00 94.25 151 ARG A O 1
ATOM 1124 N N . LEU A 1 152 ? -9.729 -10.407 -0.216 1.00 95.06 152 LEU A N 1
ATOM 1125 C CA . LEU A 1 152 ? -9.225 -9.848 -1.478 1.00 95.06 152 LEU A CA 1
ATOM 1126 C C . LEU A 1 152 ? -10.186 -10.129 -2.640 1.00 95.06 152 LEU A C 1
ATOM 1128 O O . LEU A 1 152 ? -10.405 -9.267 -3.492 1.00 95.06 152 LEU A O 1
ATOM 1132 N N . ARG A 1 153 ? -10.833 -11.301 -2.659 1.00 96.25 153 ARG A N 1
ATOM 1133 C CA . ARG A 1 153 ? -11.829 -11.630 -3.686 1.00 96.25 153 ARG A CA 1
ATOM 1134 C C . ARG A 1 153 ? -13.051 -10.721 -3.603 1.00 96.25 153 ARG A C 1
ATOM 1136 O O . ARG A 1 153 ? -13.572 -10.342 -4.650 1.00 96.25 153 ARG A O 1
ATOM 1143 N N . ALA A 1 154 ? -13.486 -10.330 -2.407 1.00 95.00 154 ALA A N 1
ATOM 1144 C CA . ALA A 1 154 ? -14.541 -9.331 -2.249 1.00 95.00 154 ALA A CA 1
ATOM 1145 C C . ALA A 1 154 ? -14.122 -7.964 -2.822 1.00 95.00 154 ALA A C 1
ATOM 1147 O O . ALA A 1 154 ? -14.877 -7.380 -3.599 1.00 95.00 154 ALA A O 1
ATOM 1148 N N . VAL A 1 155 ? -12.893 -7.511 -2.541 1.00 96.06 155 VAL A N 1
ATOM 1149 C CA . VAL A 1 155 ? -12.331 -6.266 -3.104 1.00 96.06 155 VAL A CA 1
ATOM 1150 C C . VAL A 1 155 ? -12.289 -6.312 -4.633 1.00 96.06 155 VAL A C 1
ATOM 1152 O O . VAL A 1 155 ? -12.761 -5.386 -5.288 1.00 96.06 155 VAL A O 1
ATOM 1155 N N . SER A 1 156 ? -11.821 -7.417 -5.222 1.00 94.56 156 SER A N 1
ATOM 1156 C CA . SER A 1 156 ? -11.706 -7.575 -6.684 1.00 94.56 156 SER A CA 1
ATOM 1157 C C . SER A 1 156 ? -13.042 -7.443 -7.440 1.00 94.56 156 SER A C 1
ATOM 1159 O O . SER A 1 156 ? -13.065 -7.105 -8.630 1.00 94.56 156 SER A O 1
ATOM 1161 N N . LYS A 1 157 ? -14.160 -7.694 -6.743 1.00 93.38 157 LYS A N 1
ATOM 1162 C CA . LYS A 1 157 ? -15.536 -7.620 -7.256 1.00 93.38 157 LYS A CA 1
ATOM 1163 C C . LYS A 1 157 ? -16.213 -6.274 -6.985 1.00 93.38 157 LYS A C 1
ATOM 1165 O O . LYS A 1 157 ? -17.372 -6.104 -7.356 1.00 93.38 157 LYS A O 1
ATOM 1170 N N . SER A 1 158 ? -15.528 -5.339 -6.329 1.00 89.56 158 SER A N 1
ATOM 1171 C CA . SER A 1 158 ? -16.072 -4.017 -6.030 1.00 89.56 158 SER A CA 1
ATOM 1172 C C . SER A 1 158 ? -16.474 -3.272 -7.314 1.00 89.56 158 SER A C 1
ATOM 1174 O O . SER A 1 158 ? -15.738 -3.330 -8.305 1.00 89.56 158 SER A O 1
ATOM 1176 N N . PRO A 1 159 ? -17.606 -2.538 -7.311 1.00 82.44 159 PRO A N 1
ATOM 1177 C CA . PRO A 1 159 ? -18.008 -1.694 -8.435 1.00 82.44 159 PRO A CA 1
ATOM 1178 C C . PRO A 1 159 ? -17.158 -0.419 -8.571 1.00 82.44 159 PRO A C 1
ATOM 1180 O O . PRO A 1 159 ? -17.288 0.287 -9.566 1.00 82.44 159 PRO A O 1
ATOM 1183 N N . VAL A 1 160 ? -16.292 -0.109 -7.598 1.00 82.31 160 VAL A N 1
ATOM 1184 C CA . VAL A 1 160 ? -15.388 1.055 -7.632 1.00 82.31 160 VAL A CA 1
ATOM 1185 C C . VAL A 1 160 ? -14.135 0.708 -8.449 1.00 82.31 160 VAL A C 1
ATOM 1187 O O . VAL A 1 160 ? -13.058 0.492 -7.903 1.00 82.31 160 VAL A O 1
ATOM 1190 N N . ILE A 1 161 ? -14.307 0.558 -9.763 1.00 71.06 161 ILE A N 1
ATOM 1191 C CA . ILE A 1 161 ? -13.298 -0.033 -10.658 1.00 71.06 161 ILE A CA 1
ATOM 1192 C C . ILE A 1 161 ? -12.034 0.810 -10.853 1.00 71.06 161 ILE A C 1
ATOM 1194 O O . ILE A 1 161 ? -11.006 0.238 -11.203 1.00 71.06 161 ILE A O 1
ATOM 1198 N N . ASP A 1 162 ? -12.106 2.118 -10.605 1.00 78.94 162 ASP A N 1
ATOM 1199 C CA . ASP A 1 162 ? -11.004 3.059 -10.847 1.00 78.94 162 ASP A CA 1
ATOM 1200 C C . ASP A 1 162 ? -9.957 3.068 -9.717 1.00 78.94 162 ASP A C 1
ATOM 1202 O O . ASP A 1 162 ? -8.967 3.790 -9.794 1.00 78.94 162 ASP A O 1
ATOM 1206 N N . LEU A 1 163 ? -10.154 2.265 -8.662 1.00 87.00 163 LEU A N 1
ATOM 1207 C CA . LEU A 1 163 ? -9.185 2.128 -7.575 1.00 87.00 163 LEU A CA 1
ATOM 1208 C C . LEU A 1 163 ? -8.048 1.173 -7.939 1.00 87.00 163 LEU A C 1
ATOM 1210 O O . LEU A 1 163 ? -8.280 0.028 -8.349 1.00 87.00 163 LEU A O 1
ATOM 1214 N N . LEU A 1 164 ? -6.817 1.608 -7.665 1.00 92.62 164 LEU A N 1
ATOM 1215 C CA . LEU A 1 164 ? -5.612 0.793 -7.826 1.00 92.62 164 LEU A CA 1
ATOM 1216 C C . LEU A 1 164 ? -5.701 -0.487 -6.986 1.00 92.62 164 LEU A C 1
ATOM 1218 O O . LEU A 1 164 ? -5.337 -1.558 -7.456 1.00 92.62 164 LEU A O 1
ATOM 1222 N N . GLU A 1 165 ? -6.287 -0.422 -5.793 1.00 95.50 165 GLU A N 1
ATOM 1223 C CA . GLU A 1 165 ? -6.506 -1.555 -4.890 1.00 95.50 165 GLU A CA 1
ATOM 1224 C C . GLU A 1 165 ? -7.393 -2.639 -5.512 1.00 95.50 165 GLU A C 1
ATOM 1226 O O . GLU A 1 165 ? -7.144 -3.835 -5.341 1.00 95.50 165 GLU A O 1
ATOM 1231 N N . VAL A 1 166 ? -8.426 -2.240 -6.263 1.00 93.00 166 VAL A N 1
ATOM 1232 C CA . VAL A 1 166 ? -9.305 -3.187 -6.963 1.00 93.00 166 VAL A CA 1
ATOM 1233 C C . VAL A 1 166 ? -8.549 -3.853 -8.105 1.00 93.00 166 VAL A C 1
ATOM 1235 O O . VAL A 1 166 ? -8.680 -5.066 -8.295 1.00 93.00 166 VAL A O 1
ATOM 1238 N N . HIS A 1 167 ? -7.734 -3.093 -8.840 1.00 93.56 167 HIS A N 1
ATOM 1239 C CA . HIS A 1 167 ? -6.872 -3.649 -9.876 1.00 93.56 167 HIS A CA 1
ATOM 1240 C C . HIS A 1 167 ? -5.847 -4.627 -9.285 1.00 93.56 167 HIS A C 1
ATOM 1242 O O . HIS A 1 167 ? -5.817 -5.784 -9.692 1.00 93.56 167 HIS A O 1
ATOM 1248 N N . LEU A 1 168 ? -5.101 -4.226 -8.256 1.00 95.62 168 LEU A N 1
ATOM 1249 C CA . LEU A 1 168 ? -4.112 -5.065 -7.577 1.00 95.62 168 LEU A CA 1
ATOM 1250 C C . LEU A 1 168 ? -4.729 -6.348 -7.012 1.00 95.62 168 LEU A C 1
ATOM 1252 O O . LEU A 1 168 ? -4.169 -7.427 -7.191 1.00 95.62 168 LEU A O 1
ATOM 1256 N N . ALA A 1 169 ? -5.911 -6.272 -6.393 1.00 95.56 169 ALA A N 1
ATOM 1257 C CA . ALA A 1 169 ? -6.613 -7.462 -5.918 1.00 95.56 169 ALA A CA 1
ATOM 1258 C C . ALA A 1 169 ? -6.952 -8.432 -7.063 1.00 95.56 169 ALA A C 1
ATOM 1260 O O . ALA A 1 169 ? -6.846 -9.646 -6.892 1.00 95.56 169 ALA A O 1
ATOM 1261 N N . ARG A 1 170 ? -7.342 -7.920 -8.239 1.00 94.56 170 ARG A N 1
ATOM 1262 C CA . ARG A 1 170 ? -7.564 -8.749 -9.436 1.00 94.56 170 ARG A CA 1
ATOM 1263 C C . ARG A 1 170 ? -6.262 -9.356 -9.942 1.00 94.56 170 ARG A C 1
ATOM 1265 O O . ARG A 1 170 ? -6.261 -10.534 -10.277 1.00 94.56 170 ARG A O 1
ATOM 1272 N N . GLU A 1 171 ? -5.178 -8.584 -9.972 1.00 93.31 171 GLU A N 1
ATOM 1273 C CA . GLU A 1 171 ? -3.865 -9.063 -10.407 1.00 93.31 171 GLU A CA 1
ATOM 1274 C C . GLU A 1 171 ? -3.350 -10.204 -9.523 1.00 93.31 171 GLU A C 1
ATOM 1276 O O . GLU A 1 171 ? -2.944 -11.236 -10.047 1.00 93.31 171 GLU A O 1
ATOM 1281 N N . MET A 1 172 ? -3.438 -10.063 -8.198 1.00 92.50 172 MET A N 1
ATOM 1282 C CA . MET A 1 172 ? -2.972 -11.076 -7.240 1.00 92.50 172 MET A CA 1
ATOM 1283 C C . MET A 1 172 ? -3.808 -12.358 -7.234 1.00 92.50 172 MET A C 1
ATOM 1285 O O . MET A 1 172 ? -3.311 -13.416 -6.856 1.00 92.50 172 MET A O 1
ATOM 1289 N N . LEU A 1 173 ? -5.092 -12.260 -7.585 1.00 91.81 173 LEU A N 1
ATOM 1290 C CA . LEU A 1 173 ? -6.010 -13.401 -7.644 1.00 91.81 173 LEU A CA 1
ATOM 1291 C C . LEU A 1 173 ? -6.094 -14.021 -9.039 1.00 91.81 173 LEU A C 1
ATOM 1293 O O . LEU A 1 173 ? -6.760 -15.048 -9.205 1.00 91.81 173 LEU A O 1
ATOM 1297 N N . ALA A 1 174 ? -5.480 -13.392 -10.042 1.00 87.56 174 ALA A N 1
ATOM 1298 C CA . ALA A 1 174 ? -5.452 -13.931 -11.385 1.00 87.56 174 ALA A CA 1
ATOM 1299 C C . ALA A 1 174 ? -4.690 -15.267 -11.385 1.00 87.56 174 ALA A C 1
ATOM 1301 O O . ALA A 1 174 ? -3.668 -15.396 -10.709 1.00 87.56 174 ALA A O 1
ATOM 1302 N N . PRO A 1 175 ? -5.166 -16.273 -12.136 1.00 78.12 175 PRO A N 1
ATOM 1303 C CA . PRO A 1 175 ? -4.417 -17.509 -12.297 1.00 78.12 175 PRO A CA 1
ATOM 1304 C C . PRO A 1 175 ? -3.061 -17.219 -12.950 1.00 78.12 175 PRO A C 1
ATOM 1306 O O . PRO A 1 175 ? -2.964 -16.345 -13.816 1.00 78.12 175 PRO A O 1
ATOM 1309 N N . GLU A 1 176 ? -2.026 -17.976 -12.570 1.00 68.81 176 GLU A N 1
ATOM 1310 C CA . GLU A 1 176 ? -0.731 -17.924 -13.254 1.00 68.81 176 GLU A CA 1
ATOM 1311 C C . GLU A 1 176 ? -0.932 -18.194 -14.749 1.00 68.81 176 GLU A C 1
ATOM 1313 O O . GLU A 1 176 ? -1.330 -19.288 -15.160 1.00 68.81 176 GLU A O 1
ATOM 1318 N N . LEU A 1 177 ? -0.655 -17.186 -15.575 1.00 63.88 177 LEU A N 1
ATOM 1319 C CA . LEU A 1 177 ? -0.718 -17.325 -17.020 1.00 63.88 177 LEU A CA 1
ATOM 1320 C C . LEU A 1 177 ? 0.565 -18.011 -17.501 1.00 63.88 177 LEU A C 1
ATOM 1322 O O . LEU A 1 177 ? 1.573 -17.356 -17.747 1.00 63.88 177 LEU A O 1
ATOM 1326 N N . ARG A 1 178 ? 0.531 -19.338 -17.635 1.00 60.66 178 ARG A N 1
ATOM 1327 C CA . ARG A 1 178 ? 1.605 -20.102 -18.283 1.00 60.66 178 ARG A CA 1
ATOM 1328 C C . ARG A 1 178 ? 1.309 -20.210 -19.771 1.00 60.66 178 ARG A C 1
ATOM 1330 O O . ARG A 1 178 ? 0.463 -21.004 -20.177 1.00 60.66 178 ARG A O 1
ATOM 1337 N N . LEU A 1 179 ? 1.976 -19.387 -20.573 1.00 64.38 179 LEU A N 1
ATOM 1338 C CA . LEU A 1 179 ? 1.933 -19.497 -22.028 1.00 64.38 179 LEU A CA 1
ATOM 1339 C C . LEU A 1 179 ? 3.136 -20.316 -22.486 1.00 64.38 179 LEU A C 1
ATOM 1341 O O . LEU A 1 179 ? 4.280 -19.937 -22.255 1.00 64.38 179 LEU A O 1
ATOM 1345 N N . GLU A 1 180 ? 2.884 -21.445 -23.141 1.00 64.94 180 GLU A N 1
ATOM 1346 C CA . GLU A 1 180 ? 3.946 -22.154 -23.847 1.00 64.94 180 GLU A CA 1
ATOM 1347 C C . GLU A 1 180 ? 4.304 -21.375 -25.115 1.00 64.94 180 GLU A C 1
ATOM 1349 O O . GLU A 1 180 ? 3.426 -20.998 -25.899 1.00 64.94 180 GLU A O 1
ATOM 1354 N N . LEU A 1 181 ? 5.600 -21.137 -25.331 1.00 60.91 181 LEU A N 1
ATOM 1355 C CA . LEU A 1 181 ? 6.077 -20.614 -26.606 1.00 60.91 181 LEU A CA 1
ATOM 1356 C C . LEU A 1 181 ? 5.673 -21.593 -27.720 1.00 60.91 181 LEU A C 1
ATOM 1358 O O . LEU A 1 181 ? 5.956 -22.792 -27.613 1.00 60.91 181 LEU A O 1
ATOM 1362 N N . PRO A 1 182 ? 5.041 -21.117 -28.809 1.00 70.31 182 PRO A N 1
ATOM 1363 C CA . PRO A 1 182 ? 4.852 -21.935 -29.996 1.00 70.31 182 PRO A CA 1
ATOM 1364 C C . PRO A 1 182 ? 6.203 -22.505 -30.427 1.00 70.31 182 PRO A C 1
ATOM 1366 O O . PRO A 1 182 ? 7.196 -21.780 -30.426 1.00 70.31 182 PRO A O 1
ATOM 1369 N N . ARG A 1 183 ? 6.242 -23.776 -30.849 1.00 68.62 183 ARG A N 1
ATOM 1370 C CA . ARG A 1 183 ? 7.480 -24.524 -31.180 1.00 68.62 183 ARG A CA 1
ATOM 1371 C C . ARG A 1 183 ? 8.433 -23.825 -32.169 1.00 68.62 183 ARG A C 1
ATOM 1373 O O . ARG A 1 183 ? 9.570 -24.256 -32.314 1.00 68.62 183 ARG A O 1
ATOM 1380 N N . ASN A 1 184 ? 7.972 -22.76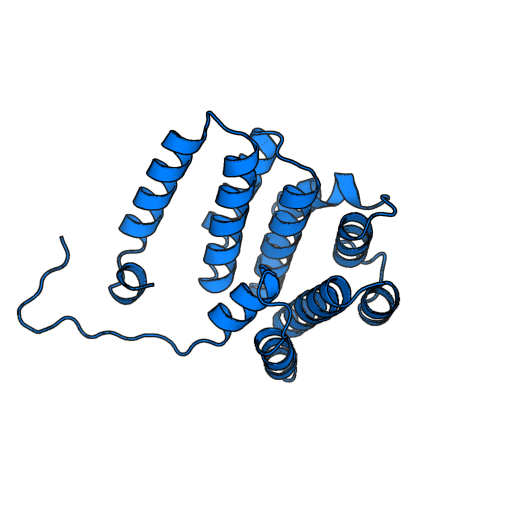8 -32.837 1.00 74.81 184 ASN A N 1
ATOM 1381 C CA . ASN A 1 184 ? 8.664 -22.058 -33.906 1.00 74.81 184 ASN A CA 1
ATOM 1382 C C . ASN A 1 184 ? 9.004 -20.597 -33.537 1.00 74.81 184 ASN A C 1
ATOM 1384 O O . ASN A 1 184 ? 9.391 -19.834 -34.419 1.00 74.81 184 ASN A O 1
ATOM 1388 N N . ALA A 1 185 ? 8.800 -20.179 -32.283 1.00 62.69 185 ALA A N 1
ATOM 1389 C CA . ALA A 1 185 ? 9.035 -18.810 -31.832 1.00 62.69 185 ALA A CA 1
ATOM 1390 C C . ALA A 1 185 ? 10.207 -18.747 -30.842 1.00 62.69 185 ALA A C 1
ATOM 1392 O O . ALA A 1 185 ? 10.224 -19.468 -29.846 1.00 62.69 185 ALA A O 1
ATOM 1393 N N . SER A 1 186 ? 11.150 -17.841 -31.100 1.00 58.06 186 SER A N 1
ATOM 1394 C CA . SER A 1 186 ? 12.206 -17.457 -30.160 1.00 58.06 186 SER A CA 1
ATOM 1395 C C . SER A 1 186 ? 11.926 -16.048 -29.651 1.00 58.06 186 SER A C 1
ATOM 1397 O O . SER A 1 186 ? 11.551 -15.174 -30.437 1.00 58.06 186 SER A O 1
ATOM 1399 N N . LEU A 1 187 ? 12.101 -15.828 -28.348 1.00 52.91 187 LEU A N 1
ATOM 1400 C CA . LEU A 1 187 ? 12.086 -14.479 -27.783 1.00 52.91 187 LEU A CA 1
ATOM 1401 C C . LEU A 1 187 ? 13.317 -13.701 -28.292 1.00 52.91 187 LEU A C 1
ATOM 1403 O O . LEU A 1 187 ? 14.375 -14.319 -28.444 1.00 52.91 187 LEU A O 1
ATOM 1407 N N . PRO A 1 188 ? 13.173 -12.403 -28.612 1.00 56.09 188 PRO A N 1
ATOM 1408 C CA . PRO A 1 188 ? 14.272 -11.562 -29.087 1.00 56.09 188 PRO A CA 1
ATOM 1409 C C . PRO A 1 188 ? 15.351 -11.304 -28.028 1.00 56.09 188 PRO A C 1
ATOM 1411 O O . PRO A 1 188 ? 15.031 -11.314 -26.818 1.00 56.09 188 PRO A O 1
#

Radius of gyration: 17.02 Å; chains: 1; bounding box: 33×41×50 Å

Organism: Sorangium cellulosum (NCBI:txid56)

pLDDT: mean 86.46, std 15.97, range [47.16, 98.62]

Secondary structure (DSSP, 8-state):
-TTGGGT-HHHHHHHHHHHHHHHTT-HHHHHHHHHHHHHHHHHHT-HHHHHHHHHHHHHTT--HHHHHHHHHHHHHHHHHHTPPP-SHHHHHHHTTTT-SSHHHHHHHHHTTSS-HHHHHHH--SHHHHHHHHHHHHHHHHHTT-TTHHHHHHHHHT-S-TT-HHHHHHHHHHS----PPPPTT----

Sequence (188 aa):
RILDGYGDEKGATRAYERAFALVAAEPPQLGATMLDAVGRALVERDLPAARRALKRGLEANLDEEDLVYGGLWVLLLERSLGVATDGTAGRALDSAVNRASWTGKLAAWANGKISDADLGKLAQNAAQRVEAQFYTAMAKKAAGDAGADERLRAVSKSPVIDLLEVHLAREMLAPELRLELPRNASLP

Foldseek 3Di:
DVVVLVPPPVVVVVVLVVLCVVCVVPQVVLLVSLLVQLLVCLLVLPLVSLLVSLVVCVVVVHDLLSLLNSLLSSLLSCLLVVHDDPCSSVVSLVVLCPPPDLSVLSSVVSVVVADLVRQCVSQDDPLSNLVSLLSSLSNCNSVVNPCSLVSLVVSCPDPPCPDSSVVSSCSNPDPSNNDDDDPPDDDD